Protein AF-0000000068182533 (afdb_homodimer)

Secondary structure (DSSP, 8-state):
---EEEEE--SSHHHHHHHHHHHHHHHHHT-EEEEEEEE--GGGGS-SSSS-HHHHHHHHHHHHHHHHHHHHHHHHHTT--EEEEEEE-TTS-HHHHHHHHHHHTT-SEEEEES--TT-S-SSSS-HHHHHHHHH-SS-EEEE-----/---EEEEE--SSHHHHHHHHHHHHHHHHHT-EEEEEEEE--GGGGS-TTSS-HHHHHHHHHHHHHHHHHHHHHHHHHTT--EEEEEEE-TTS-HHHHHHHHHHHTT-SEEEEES--TT-S-SSSS-HHHHHHHHH-SS-EEEE-----

Organism: Nitrosomonas europaea (strain ATCC 19718 / CIP 103999 / KCTC 2705 / NBRC 14298) (NCBI:txid228410)

Foldseek 3Di:
DFQEEEQEADLFLQSVQLLVVVLVVCVVVVHAYEYEYEDEQCPVVDDPPDDDSVVVRVVRVVVSVVRQVVSVVVSVVSVHHYHYYYHYCPVPDPLVVSQVVCVVVVGQEYRYEQDGPVPDDPDRGDPNLVSNVVPHPHYYHYTYGDPD/DFQEEEQEADLFQQSVQLLVVVLVVCVVVVHAYEYEYEDEQCPVVDDPPDDDSVVVRVVRVVVSVVRQVVSVVVNVVSVHHYHYYYHYCPVPDPLVVSQVVCVVVVGQEYRYEQDGPVPDDPDRGDPNLVSNVVPHPHYYHYTYGDPD

Solvent-accessible surface area (backbone atoms only — not comparable to full-atom values): 15927 Å² total; per-residue (Å²): 126,55,50,32,32,32,30,56,46,79,75,24,70,14,16,47,44,16,48,53,51,46,47,55,50,25,65,66,53,72,17,32,37,36,38,35,35,76,42,72,74,56,68,85,72,55,76,90,80,79,79,65,56,70,57,51,44,48,49,50,48,48,51,53,49,47,47,52,50,54,53,48,48,57,40,47,74,69,72,35,56,72,47,78,43,83,41,74,34,86,92,46,57,62,23,59,51,52,45,50,48,33,58,74,71,57,40,50,29,37,33,32,18,31,31,49,80,78,51,92,49,98,51,82,46,30,72,49,41,45,40,32,67,64,65,43,91,54,38,36,35,37,23,71,39,77,78,126,125,55,49,31,32,31,30,56,45,78,76,24,70,14,18,48,46,17,48,54,51,47,46,58,49,24,66,66,52,73,17,33,38,36,38,35,33,76,44,72,74,59,69,83,74,58,73,88,82,68,84,63,55,69,55,50,44,48,48,52,49,49,51,53,49,48,46,52,50,52,53,47,48,57,40,46,74,69,71,34,55,72,47,78,44,83,40,74,35,86,90,45,58,64,22,60,53,51,46,50,47,32,57,74,71,58,39,50,28,37,34,33,17,32,31,51,81,79,50,91,51,96,50,84,46,29,73,48,42,43,40,32,65,63,64,45,91,52,38,37,35,38,23,74,40,79,76,128

Sequence (296 aa):
MYQKILVPVDGSITSNSALQEAVKLAKRLDACLELVYVYEDAIYLVDENYFNYEELQKTIHSSSEKILAEAAAVVSASGIPVETRLVQSNNERIASLLVKEAERWQAELIVIGTHGHSGFSRLLLGSVAEGVVRMASIPVLLIRGARDMYQKILVPVDGSITSNSALQEAVKLAKRLDACLELVYVYEDAIYLVDENYFNYEELQKTIHSSSEKILAEAAAVVSASGIPVETRLVQSNNERIASLLVKEAERWQAELIVIGTHGHSGFSRLLLGSVAEGVVRMASIPVLLIRGARD

Structure (mmCIF, N/CA/C/O backbone):
data_AF-0000000068182533-model_v1
#
loop_
_entity.id
_entity.type
_entity.pdbx_description
1 polymer 'Universal stress protein'
#
loop_
_atom_site.group_PDB
_atom_site.id
_atom_site.type_symbol
_atom_site.label_atom_id
_atom_site.label_alt_id
_atom_site.label_comp_id
_atom_site.label_asym_id
_atom_site.label_entity_id
_atom_site.label_seq_id
_atom_site.pdbx_PDB_ins_code
_atom_site.Cartn_x
_atom_site.Cartn_y
_atom_site.Cartn_z
_atom_site.occupancy
_atom_site.B_iso_or_equiv
_atom_site.auth_seq_id
_atom_site.auth_comp_id
_atom_site.auth_asym_id
_atom_site.auth_atom_id
_atom_site.pdbx_PDB_model_num
ATOM 1 N N . MET A 1 1 ? 14.656 -4.977 5.133 1 85.94 1 MET A N 1
ATOM 2 C CA . MET A 1 1 ? 13.258 -4.629 4.871 1 85.94 1 MET A CA 1
ATOM 3 C C . MET A 1 1 ? 12.891 -4.914 3.418 1 85.94 1 MET A C 1
ATOM 5 O O . MET A 1 1 ? 13.719 -4.742 2.518 1 85.94 1 MET A O 1
ATOM 9 N N . TYR A 1 2 ? 11.781 -5.57 3.059 1 94.75 2 TYR A N 1
ATOM 10 C CA . TYR A 1 2 ? 11.07 -6.098 1.897 1 94.75 2 TYR A CA 1
ATOM 11 C C . TYR A 1 2 ? 12.031 -6.828 0.961 1 94.75 2 TYR A C 1
ATOM 13 O O . TYR A 1 2 ? 12.133 -6.48 -0.218 1 94.75 2 TYR A O 1
ATOM 21 N N . GLN A 1 3 ? 12.68 -7.848 1.376 1 97.88 3 GLN A N 1
ATOM 22 C CA . GLN A 1 3 ? 13.57 -8.664 0.56 1 97.88 3 GLN A CA 1
ATOM 23 C C . GLN A 1 3 ? 12.781 -9.641 -0.308 1 97.88 3 GLN A C 1
ATOM 25 O O . GLN A 1 3 ? 13.25 -10.055 -1.372 1 97.88 3 GLN A O 1
ATOM 30 N N . LYS A 1 4 ? 11.617 -9.984 0.172 1 98.81 4 LYS A N 1
ATOM 31 C CA . LYS A 1 4 ? 10.719 -10.883 -0.549 1 98.81 4 LYS A CA 1
ATOM 32 C C . LYS A 1 4 ? 9.383 -10.195 -0.833 1 98.81 4 LYS A C 1
ATOM 34 O O . LYS A 1 4 ? 8.586 -9.977 0.081 1 98.81 4 LYS A O 1
ATOM 39 N N . ILE A 1 5 ? 9.164 -9.938 -2.098 1 98.94 5 ILE A N 1
ATOM 40 C CA . ILE A 1 5 ? 7.965 -9.219 -2.523 1 98.94 5 ILE A CA 1
ATOM 41 C C . ILE A 1 5 ? 7.105 -10.125 -3.406 1 98.94 5 ILE A C 1
ATOM 43 O O . ILE A 1 5 ? 7.574 -10.633 -4.426 1 98.94 5 ILE A O 1
ATOM 47 N N . LEU A 1 6 ? 5.863 -10.359 -3.002 1 98.94 6 LEU A N 1
ATOM 48 C CA . LEU A 1 6 ? 4.922 -11.141 -3.799 1 98.94 6 LEU A CA 1
ATOM 49 C C . LEU A 1 6 ? 4.086 -10.234 -4.699 1 98.94 6 LEU A C 1
ATOM 51 O O . LEU A 1 6 ? 3.58 -9.203 -4.25 1 98.94 6 LEU A O 1
ATOM 55 N N . VAL A 1 7 ? 3.955 -10.609 -5.938 1 98.94 7 VAL A N 1
ATOM 56 C CA . VAL A 1 7 ? 3.193 -9.852 -6.922 1 98.94 7 VAL A CA 1
ATOM 57 C C . VAL A 1 7 ? 2.201 -10.766 -7.633 1 98.94 7 VAL A C 1
ATOM 59 O O . VAL A 1 7 ? 2.594 -11.602 -8.445 1 98.94 7 VAL A O 1
ATOM 62 N N . PRO A 1 8 ? 0.94 -10.594 -7.316 1 98.75 8 PRO A N 1
ATOM 63 C CA . PRO A 1 8 ? -0.053 -11.266 -8.156 1 98.75 8 PRO A CA 1
ATOM 64 C C . PRO A 1 8 ? -0.1 -10.711 -9.578 1 98.75 8 PRO A C 1
ATOM 66 O O . PRO A 1 8 ? -0.105 -9.492 -9.766 1 98.75 8 PRO A O 1
ATOM 69 N N . VAL A 1 9 ? -0.13 -11.617 -10.555 1 98.12 9 VAL A N 1
ATOM 70 C CA . VAL A 1 9 ? -0.214 -11.195 -11.945 1 98.12 9 VAL A CA 1
ATOM 71 C C . VAL A 1 9 ? -1.355 -11.938 -12.641 1 98.12 9 VAL A C 1
ATOM 73 O O . VAL A 1 9 ? -1.616 -13.109 -12.352 1 98.12 9 VAL A O 1
ATOM 76 N N . ASP A 1 10 ? -2.059 -11.164 -13.555 1 95.25 10 ASP A N 1
ATOM 77 C CA . ASP A 1 10 ? -3.145 -11.805 -14.289 1 95.25 10 ASP A CA 1
ATOM 78 C C . ASP A 1 10 ? -3.188 -11.32 -15.734 1 95.25 10 ASP A C 1
ATOM 80 O O . ASP A 1 10 ? -4.152 -11.586 -16.453 1 95.25 10 ASP A O 1
ATOM 84 N N . GLY A 1 11 ? -2.188 -10.547 -16.125 1 94.62 11 GLY A N 1
ATOM 85 C CA . GLY A 1 11 ? -2.094 -10.07 -17.5 1 94.62 11 GLY A CA 1
ATOM 86 C C . GLY A 1 11 ? -2.857 -8.781 -17.719 1 94.62 11 GLY A C 1
ATOM 87 O O . GLY A 1 11 ? -2.803 -8.211 -18.812 1 94.62 11 GLY A O 1
ATOM 88 N N . SER A 1 12 ? -3.641 -8.273 -16.797 1 93.62 12 SER A N 1
ATOM 89 C CA . SER A 1 12 ? -4.359 -7.016 -16.953 1 93.62 12 SER A CA 1
ATOM 90 C C . SER A 1 12 ? -3.4 -5.828 -16.938 1 93.62 12 SER A C 1
ATOM 92 O O . SER A 1 12 ? -2.25 -5.957 -16.516 1 93.62 12 SER A O 1
ATOM 94 N N . ILE A 1 13 ? -3.822 -4.711 -17.359 1 93.06 13 ILE A N 1
ATOM 95 C CA . ILE A 1 13 ? -3.045 -3.477 -17.406 1 93.06 13 ILE A CA 1
ATOM 96 C C . ILE A 1 13 ? -2.633 -3.07 -15.992 1 93.06 13 ILE A C 1
ATOM 98 O O . ILE A 1 13 ? -1.479 -2.705 -15.758 1 93.06 13 ILE A O 1
ATOM 102 N N . THR A 1 14 ? -3.541 -3.227 -15.078 1 94.44 14 THR A N 1
ATOM 103 C CA . THR A 1 14 ? -3.266 -2.803 -13.711 1 94.44 14 THR A CA 1
ATOM 104 C C . THR A 1 14 ? -2.279 -3.754 -13.039 1 94.44 14 THR A C 1
ATOM 106 O O . THR A 1 14 ? -1.405 -3.318 -12.281 1 94.44 14 THR A O 1
ATOM 109 N N . SER A 1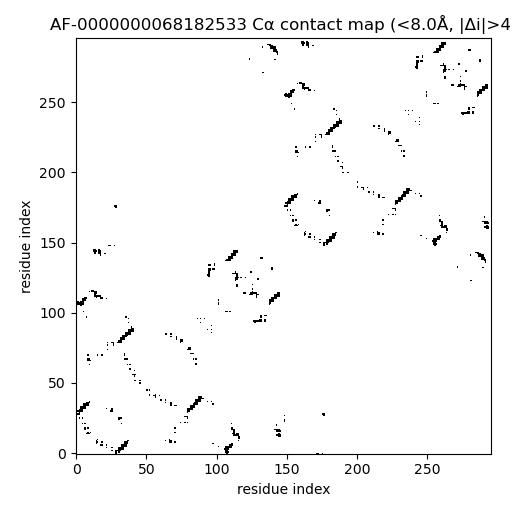 15 ? -2.43 -5.086 -13.305 1 96.31 15 SER A N 1
ATOM 110 C CA . SER A 1 15 ? -1.465 -6.016 -12.727 1 96.31 15 SER A CA 1
ATOM 111 C C . SER A 1 15 ? -0.07 -5.793 -13.305 1 96.31 15 SER A C 1
ATOM 113 O O . SER A 1 15 ? 0.93 -5.961 -12.602 1 96.31 15 SER A O 1
ATOM 115 N N . ASN A 1 16 ? -0.034 -5.395 -14.57 1 96.31 16 ASN A N 1
ATOM 116 C CA . ASN A 1 16 ? 1.248 -5.062 -15.18 1 96.31 16 ASN A CA 1
ATOM 117 C C . ASN A 1 16 ? 1.849 -3.797 -14.578 1 96.31 16 ASN A C 1
ATOM 119 O O . ASN A 1 16 ? 3.062 -3.709 -14.391 1 96.31 16 ASN A O 1
ATOM 123 N N . SER A 1 17 ? 1.038 -2.846 -14.312 1 96.5 17 SER A N 1
ATOM 124 C CA . SER A 1 17 ? 1.514 -1.65 -13.625 1 96.5 17 S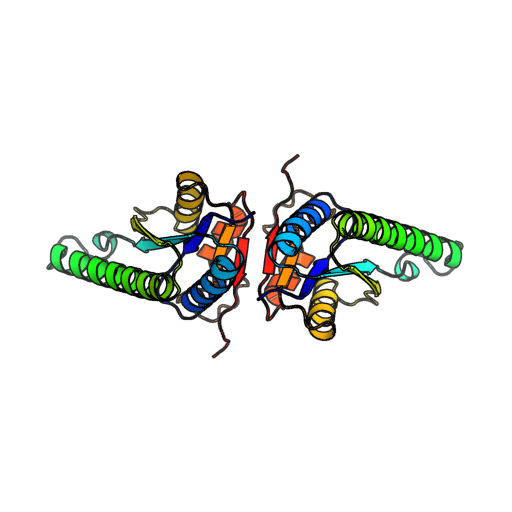ER A CA 1
ATOM 125 C C . SER A 1 17 ? 2.09 -1.994 -12.258 1 96.5 17 SER A C 1
ATOM 127 O O . SER A 1 17 ? 3.131 -1.463 -11.867 1 96.5 17 SER A O 1
ATOM 129 N N . ALA A 1 18 ? 1.402 -2.893 -11.539 1 98 18 ALA A N 1
ATOM 130 C CA . ALA A 1 18 ? 1.893 -3.34 -10.242 1 98 18 ALA A CA 1
ATOM 131 C C . ALA A 1 18 ? 3.232 -4.055 -10.375 1 98 18 ALA A C 1
ATOM 133 O O . ALA A 1 18 ? 4.141 -3.852 -9.562 1 98 18 ALA A O 1
ATOM 134 N N . LEU A 1 19 ? 3.338 -4.832 -11.406 1 98.44 19 LEU A N 1
ATOM 135 C CA . LEU A 1 19 ? 4.586 -5.535 -11.672 1 98.44 19 LEU A CA 1
ATOM 136 C C . LEU A 1 19 ? 5.727 -4.551 -11.922 1 98.44 19 LEU A C 1
ATOM 138 O O . LEU A 1 19 ? 6.809 -4.695 -11.352 1 98.44 19 LEU A O 1
ATOM 142 N N . GLN A 1 20 ? 5.508 -3.584 -12.742 1 97.81 20 GLN A N 1
ATOM 143 C CA . GLN A 1 20 ? 6.535 -2.594 -13.039 1 97.81 20 GLN A CA 1
ATOM 144 C C . GLN A 1 20 ? 6.961 -1.844 -11.781 1 97.81 20 GLN A C 1
ATOM 146 O O . GLN A 1 20 ? 8.148 -1.593 -11.57 1 97.81 20 GLN A O 1
ATOM 151 N N . GLU A 1 21 ? 5.965 -1.525 -10.992 1 98 21 GLU A N 1
ATOM 152 C CA . GLU A 1 21 ? 6.273 -0.846 -9.742 1 98 21 GLU A CA 1
ATOM 153 C C . GLU A 1 21 ? 7.105 -1.736 -8.82 1 98 21 GLU A C 1
ATOM 155 O O . GLU A 1 21 ? 8.062 -1.274 -8.203 1 98 21 GLU A O 1
ATOM 160 N N . ALA A 1 22 ? 6.734 -3 -8.727 1 98.62 22 ALA A N 1
ATOM 161 C CA . ALA A 1 22 ? 7.465 -3.963 -7.91 1 98.62 22 ALA A CA 1
ATOM 162 C C . ALA A 1 22 ? 8.906 -4.105 -8.391 1 98.62 22 ALA A C 1
ATOM 164 O O . ALA A 1 22 ? 9.828 -4.223 -7.578 1 98.62 22 ALA A O 1
ATOM 165 N N . VAL A 1 23 ? 9.109 -4.047 -9.672 1 98.62 23 VAL A N 1
ATOM 166 C CA . VAL A 1 23 ? 10.445 -4.16 -10.258 1 98.62 23 VAL A CA 1
ATOM 167 C C . VAL A 1 23 ? 11.289 -2.961 -9.844 1 98.62 23 VAL A C 1
ATOM 169 O O . VAL A 1 23 ? 12.43 -3.123 -9.391 1 98.62 23 VAL A O 1
ATOM 172 N N . LYS A 1 24 ? 10.742 -1.771 -9.992 1 97.88 24 LYS A N 1
ATOM 173 C CA . LYS A 1 24 ? 11.453 -0.562 -9.594 1 97.88 24 LYS A CA 1
ATOM 174 C C . LYS A 1 24 ? 11.852 -0.617 -8.125 1 97.88 24 LYS A C 1
ATOM 176 O O . LYS A 1 24 ? 12.984 -0.309 -7.766 1 97.88 24 LYS A O 1
ATOM 181 N N . LEU A 1 25 ? 10.938 -1.051 -7.355 1 98.12 25 LEU A N 1
ATOM 182 C CA . LEU A 1 25 ? 11.156 -1.114 -5.914 1 98.12 25 LEU A CA 1
ATOM 183 C C . LEU A 1 25 ? 12.203 -2.172 -5.57 1 98.12 25 LEU A C 1
ATOM 185 O O . LEU A 1 25 ? 13.125 -1.911 -4.797 1 98.12 25 LEU A O 1
ATOM 189 N N . ALA A 1 26 ? 12.055 -3.32 -6.133 1 98.25 26 ALA A N 1
ATOM 190 C CA . ALA A 1 26 ? 12.961 -4.43 -5.855 1 98.25 26 ALA A CA 1
ATOM 191 C C . ALA A 1 26 ? 14.391 -4.078 -6.262 1 98.25 26 ALA A C 1
ATOM 193 O O . ALA A 1 26 ? 15.352 -4.473 -5.59 1 98.25 26 ALA A O 1
ATOM 194 N N . LYS A 1 27 ? 14.516 -3.379 -7.355 1 97.12 27 LYS A N 1
ATOM 195 C CA . LYS A 1 27 ? 15.836 -2.961 -7.801 1 97.12 27 LYS A CA 1
ATOM 196 C C . LYS A 1 27 ? 16.531 -2.096 -6.75 1 97.12 27 LYS A C 1
ATOM 198 O O . LYS A 1 27 ? 17.719 -2.252 -6.496 1 97.12 27 LYS A O 1
ATOM 203 N N . ARG A 1 28 ? 15.781 -1.227 -6.168 1 96.75 28 ARG A N 1
ATOM 204 C CA . ARG A 1 28 ? 16.328 -0.297 -5.188 1 96.75 28 ARG A CA 1
ATOM 205 C C . ARG A 1 28 ? 16.609 -1.002 -3.865 1 96.75 28 ARG A C 1
ATOM 207 O O . ARG A 1 28 ? 17.531 -0.623 -3.139 1 96.75 28 ARG A O 1
ATOM 214 N N . LEU A 1 29 ? 15.906 -2.061 -3.623 1 97.5 29 LEU A N 1
ATOM 215 C CA . LEU A 1 29 ? 15.984 -2.711 -2.32 1 97.5 29 LEU A CA 1
ATOM 216 C C . LEU A 1 29 ? 16.828 -3.973 -2.391 1 97.5 29 LEU A C 1
ATOM 218 O O . LEU A 1 29 ? 17.031 -4.656 -1.383 1 97.5 29 LEU A O 1
ATOM 222 N N . ASP A 1 30 ? 17.266 -4.305 -3.621 1 97.06 30 ASP A N 1
ATOM 223 C CA . ASP A 1 30 ? 17.953 -5.578 -3.834 1 97.06 30 ASP A CA 1
ATOM 224 C C . ASP A 1 30 ? 17.094 -6.746 -3.359 1 97.06 30 ASP A C 1
ATOM 226 O O . ASP A 1 30 ? 17.562 -7.613 -2.623 1 97.06 30 ASP A O 1
ATOM 230 N N . ALA A 1 31 ? 15.836 -6.699 -3.74 1 98.38 31 ALA A N 1
ATOM 231 C CA . ALA A 1 31 ? 14.844 -7.691 -3.328 1 98.38 31 ALA A CA 1
ATOM 232 C C . ALA A 1 31 ? 14.578 -8.695 -4.445 1 98.38 31 ALA A C 1
ATOM 234 O O . ALA A 1 31 ? 15.016 -8.5 -5.582 1 98.38 31 ALA A O 1
ATOM 235 N N . CYS A 1 32 ? 13.922 -9.773 -4.086 1 98.69 32 CYS A N 1
ATOM 236 C CA . CYS A 1 32 ? 13.461 -10.742 -5.07 1 98.69 32 CYS A CA 1
ATOM 237 C C . CYS A 1 32 ? 11.938 -10.727 -5.172 1 98.69 32 CYS A C 1
ATOM 239 O O . CYS A 1 32 ? 11.25 -10.281 -4.246 1 98.69 32 CYS A O 1
ATOM 241 N N . LEU A 1 33 ? 11.461 -11.211 -6.258 1 98.88 33 LEU A N 1
ATOM 242 C CA . LEU A 1 33 ? 10.016 -11.25 -6.484 1 98.88 33 LEU A CA 1
ATOM 243 C C . LEU A 1 33 ? 9.523 -12.688 -6.621 1 98.88 33 LEU A C 1
ATOM 245 O O . LEU A 1 33 ? 10.211 -13.523 -7.203 1 98.88 33 LEU A O 1
ATOM 249 N N . GLU A 1 34 ? 8.383 -12.93 -6.09 1 98.94 34 GLU A N 1
ATOM 250 C CA . GLU A 1 34 ? 7.578 -14.062 -6.531 1 98.94 34 GLU A CA 1
ATOM 251 C C . GLU A 1 34 ? 6.32 -13.602 -7.262 1 98.94 34 GLU A C 1
ATOM 253 O O . GLU A 1 34 ? 5.535 -12.82 -6.719 1 98.94 34 GLU A O 1
ATOM 258 N N . LEU A 1 35 ? 6.227 -14.094 -8.445 1 98.88 35 LEU A N 1
ATOM 259 C CA . LEU A 1 35 ? 5.035 -13.828 -9.25 1 98.88 35 LEU A CA 1
ATOM 260 C C . LEU A 1 35 ? 4.043 -14.977 -9.148 1 98.88 35 LEU A C 1
ATOM 262 O O . LEU A 1 35 ? 4.41 -16.141 -9.336 1 98.88 35 LEU A O 1
ATOM 266 N N . VAL A 1 36 ? 2.811 -14.602 -8.844 1 98.75 36 VAL A N 1
ATOM 267 C CA . VAL A 1 36 ? 1.806 -15.641 -8.648 1 98.75 36 VAL A CA 1
ATOM 268 C C . VAL A 1 36 ? 0.648 -15.43 -9.617 1 98.75 36 VAL A C 1
ATOM 270 O O . VAL A 1 36 ? 0.136 -14.32 -9.75 1 98.75 36 VAL A O 1
ATOM 273 N N . TYR A 1 37 ? 0.281 -16.453 -10.305 1 97.81 37 TYR A N 1
ATOM 274 C CA . TYR A 1 37 ? -0.92 -16.516 -11.125 1 97.81 37 TYR A CA 1
ATOM 275 C C . TYR A 1 37 ? -1.876 -17.594 -10.625 1 97.81 37 TYR A C 1
ATOM 277 O O . TYR A 1 37 ? -1.49 -18.75 -10.477 1 97.81 37 TYR A O 1
ATOM 285 N N . VAL A 1 38 ? -3.09 -17.172 -10.359 1 96.38 38 VAL A N 1
ATOM 286 C CA . VAL A 1 38 ? -4.121 -18.109 -9.914 1 96.38 38 VAL A CA 1
ATOM 287 C C . VAL A 1 38 ? -5.082 -18.406 -11.062 1 96.38 38 VAL A C 1
ATOM 289 O O . VAL A 1 38 ? -5.582 -17.484 -11.719 1 96.38 38 VAL A O 1
ATOM 292 N N . TYR A 1 39 ? -5.312 -19.672 -11.328 1 90.88 39 TYR A N 1
ATOM 293 C CA . TYR A 1 39 ? -6.211 -20.047 -12.414 1 90.88 39 TYR A CA 1
ATOM 294 C C . TYR A 1 39 ? -7.289 -21 -11.93 1 90.88 39 TYR A C 1
ATOM 296 O O . TYR A 1 39 ? -7.129 -21.641 -10.891 1 90.88 39 TYR A O 1
ATOM 304 N N . GLU A 1 40 ? -8.484 -20.844 -12.562 1 84.19 40 GLU A N 1
ATOM 305 C CA . GLU A 1 40 ? -9.578 -21.766 -12.273 1 84.19 40 GLU A CA 1
ATOM 306 C C . GLU A 1 40 ? -9.641 -22.891 -13.305 1 84.19 40 GLU A C 1
ATOM 308 O O . GLU A 1 40 ? -9.391 -22.656 -14.484 1 84.19 40 GLU A O 1
ATOM 313 N N . ASP A 1 41 ? -9.82 -24.141 -12.836 1 71.31 41 ASP A N 1
ATOM 314 C CA . ASP A 1 41 ? -9.977 -25.281 -13.727 1 71.31 41 ASP A CA 1
ATOM 315 C C . ASP A 1 41 ? -11.258 -25.172 -14.547 1 71.31 41 ASP A C 1
ATOM 317 O O . ASP A 1 41 ? -12.258 -24.625 -14.078 1 71.31 41 ASP A O 1
ATOM 321 N N . ALA A 1 42 ? -11.203 -25.156 -15.898 1 59.81 42 ALA A N 1
ATOM 322 C CA . ALA A 1 42 ? -12.312 -25.156 -16.844 1 59.81 42 ALA A CA 1
ATOM 323 C C . ALA A 1 42 ? -13.367 -26.188 -16.453 1 59.81 42 ALA A C 1
ATOM 325 O O . ALA A 1 42 ? -14.438 -26.266 -17.062 1 59.81 42 ALA A O 1
ATOM 326 N N . ILE A 1 43 ? -13.023 -27.203 -15.672 1 56.22 43 ILE A N 1
ATOM 327 C CA . ILE A 1 43 ? -14.016 -28.266 -15.516 1 56.22 43 ILE A CA 1
ATOM 328 C C . ILE A 1 43 ? -15.375 -27.656 -15.164 1 56.22 43 ILE A C 1
ATOM 330 O O . ILE A 1 43 ? -16.406 -28.125 -15.617 1 56.22 43 ILE A O 1
ATOM 334 N N . TYR A 1 44 ? -15.367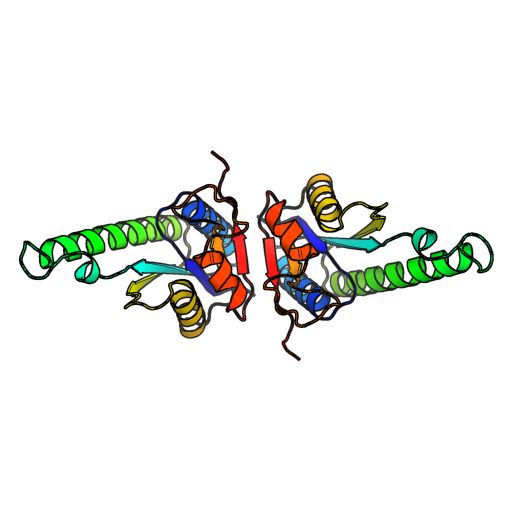 -26.656 -14.391 1 52.97 44 TYR A N 1
ATOM 335 C CA . TYR A 1 44 ? -16.672 -26.203 -13.914 1 52.97 44 TYR A CA 1
ATOM 336 C C . TYR A 1 44 ? -17.422 -25.469 -15.023 1 52.97 44 TYR A C 1
ATOM 338 O O . TYR A 1 44 ? -18.594 -25.125 -14.859 1 52.97 44 TYR A O 1
ATOM 346 N N . LEU A 1 45 ? -16.734 -25.188 -16.125 1 50.72 45 LEU A N 1
ATOM 347 C CA . LEU A 1 45 ? -17.422 -24.438 -17.172 1 50.72 45 LEU A CA 1
ATOM 348 C C . LEU A 1 45 ? -18.156 -25.359 -18.125 1 50.72 45 LEU A C 1
ATOM 350 O O . LEU A 1 45 ? -18.953 -24.922 -18.938 1 50.72 45 LEU A O 1
ATOM 354 N N . VAL A 1 46 ? -17.609 -26.641 -18.422 1 50.31 46 VAL A N 1
ATOM 355 C CA . VAL A 1 46 ? -18.203 -27.375 -19.531 1 50.31 46 VAL A CA 1
ATOM 356 C C . VAL A 1 46 ? -19.125 -28.469 -19 1 50.31 46 VAL A C 1
ATOM 358 O O . VAL A 1 46 ? -18.812 -29.125 -18 1 50.31 46 VAL A O 1
ATOM 361 N N . ASP A 1 47 ? -20.438 -28.516 -19.344 1 49.56 47 ASP A N 1
ATOM 362 C CA . ASP A 1 47 ? -21.359 -29.641 -19.234 1 49.56 47 ASP A CA 1
ATOM 363 C C . ASP A 1 47 ? -20.672 -30.953 -19.641 1 49.56 47 ASP A C 1
ATOM 365 O O . ASP A 1 47 ? -19.734 -30.938 -20.453 1 49.56 47 ASP A O 1
ATOM 369 N N . GLU A 1 48 ? -20.812 -32.188 -19 1 49.28 48 GLU A N 1
ATOM 370 C CA . GLU A 1 48 ? -20.312 -33.562 -19.172 1 49.28 48 GLU A CA 1
ATOM 371 C C . GLU A 1 48 ? -20.125 -33.906 -20.641 1 49.28 48 GLU A C 1
ATOM 373 O O . GLU A 1 48 ? -19.438 -34.875 -20.984 1 49.28 48 GLU A O 1
ATOM 378 N N . ASN A 1 49 ? -21.297 -33.75 -21.391 1 47.72 49 ASN A N 1
ATOM 379 C CA . ASN A 1 49 ? -21.297 -34.438 -22.672 1 47.72 49 ASN A CA 1
ATOM 380 C C . ASN A 1 49 ? -20.094 -34.062 -23.531 1 47.72 49 ASN A C 1
ATOM 382 O O . ASN A 1 49 ? -19.5 -34.906 -24.219 1 47.72 49 ASN A O 1
ATOM 386 N N . TYR A 1 50 ? -20.094 -32.938 -24.266 1 46.38 50 TYR A N 1
ATOM 387 C CA . TYR A 1 50 ? -19.438 -32.781 -25.562 1 46.38 50 TYR A CA 1
ATOM 388 C C . TYR A 1 50 ? -17.938 -32.625 -25.406 1 46.38 50 TYR A C 1
ATOM 390 O O . TYR A 1 50 ? -17.172 -33.312 -26.078 1 46.38 50 TYR A O 1
ATOM 398 N N . PHE A 1 51 ? -17.234 -31.297 -25.234 1 50.25 51 PHE A N 1
ATOM 399 C CA . PHE A 1 51 ? -15.977 -30.844 -25.828 1 50.25 51 PHE A CA 1
ATOM 400 C C . PHE A 1 51 ? -14.789 -31.297 -24.984 1 50.25 51 PHE A C 1
ATOM 402 O O . PHE A 1 51 ? -14.945 -31.625 -23.812 1 50.25 51 PHE A O 1
ATOM 409 N N . ASN A 1 52 ? -13.438 -31.438 -25.688 1 61.06 52 ASN A N 1
ATOM 410 C CA . ASN A 1 52 ? -12.039 -31.75 -25.438 1 61.06 52 ASN A CA 1
ATOM 411 C C . ASN A 1 52 ? -11.5 -31 -24.219 1 61.06 52 ASN A C 1
ATOM 413 O O . ASN A 1 52 ? -10.789 -30.016 -24.359 1 61.06 52 ASN A O 1
ATOM 417 N N . TYR A 1 53 ? -12.148 -31.359 -23.078 1 63.78 53 TYR A N 1
ATOM 418 C CA . TYR A 1 53 ? -11.75 -30.859 -21.766 1 63.78 53 TYR A CA 1
ATOM 419 C C . TYR A 1 53 ? -10.234 -30.75 -21.672 1 63.78 53 TYR A C 1
ATOM 421 O O . TYR A 1 53 ? -9.703 -29.734 -21.203 1 63.78 53 TYR A O 1
ATOM 429 N N . GLU A 1 54 ? -9.68 -31.781 -22.078 1 70.94 54 GLU A N 1
ATOM 430 C CA . GLU A 1 54 ? -8.227 -31.797 -21.984 1 70.94 54 GLU A CA 1
ATOM 431 C C . GLU A 1 54 ? -7.602 -30.688 -22.812 1 70.94 54 GLU A C 1
ATOM 433 O O . GLU A 1 54 ? -6.637 -30.047 -22.391 1 70.94 54 GLU A O 1
ATOM 438 N N . GLU A 1 55 ? -8.242 -30.438 -23.984 1 71.56 55 GLU A N 1
ATOM 439 C CA . GLU A 1 55 ? -7.703 -29.391 -24.859 1 71.56 55 GLU A CA 1
ATOM 440 C C . GLU A 1 55 ? -7.949 -28 -24.281 1 71.56 55 GLU A C 1
ATOM 442 O O . GLU A 1 55 ? -7.086 -27.125 -24.359 1 71.56 55 GLU A O 1
ATOM 447 N N . LEU A 1 56 ? -9.078 -27.844 -23.688 1 70.25 56 LEU A N 1
ATOM 448 C CA . LEU A 1 56 ? -9.406 -26.547 -23.094 1 70.25 56 LEU A CA 1
ATOM 449 C C . LEU A 1 56 ? -8.508 -26.266 -21.891 1 70.25 56 LEU A C 1
ATOM 451 O O . LEU A 1 56 ? -8 -25.156 -21.75 1 70.25 56 LEU A O 1
ATOM 455 N N . GLN A 1 57 ? -8.359 -27.25 -21.125 1 70.81 57 GLN A N 1
ATOM 456 C CA . GLN A 1 57 ? -7.473 -27.125 -19.969 1 70.81 57 GLN A CA 1
ATOM 457 C C . GLN A 1 57 ? -6.047 -26.797 -20.406 1 70.81 57 GLN A C 1
ATOM 459 O O . GLN A 1 57 ? -5.375 -25.969 -19.797 1 70.81 57 GLN A O 1
ATOM 464 N N . LYS A 1 58 ? -5.699 -27.438 -21.391 1 75.06 58 LYS A N 1
ATOM 465 C CA . LYS A 1 58 ? -4.359 -27.188 -21.906 1 75.06 58 LYS A CA 1
ATOM 466 C C . LYS A 1 58 ? -4.223 -25.766 -22.438 1 75.06 58 LYS A C 1
ATOM 468 O O . LYS A 1 58 ? -3.178 -25.125 -22.266 1 75.06 58 LYS A O 1
ATOM 473 N N . THR A 1 59 ? -5.305 -25.312 -22.969 1 74.62 59 THR A N 1
ATOM 474 C CA . THR A 1 59 ? -5.27 -23.969 -23.531 1 74.62 59 THR A CA 1
ATOM 475 C C . THR A 1 59 ? -5.215 -22.922 -22.422 1 74.62 59 THR A C 1
ATOM 477 O O . THR A 1 59 ? -4.422 -21.984 -22.484 1 74.62 59 THR A O 1
ATOM 480 N N . ILE A 1 60 ? -5.973 -23.156 -21.422 1 72.88 60 ILE A N 1
ATOM 481 C CA . ILE A 1 60 ? -5.996 -22.219 -20.297 1 72.88 60 ILE A CA 1
ATOM 482 C C . ILE A 1 60 ? -4.645 -22.25 -19.594 1 72.88 60 ILE A C 1
ATOM 484 O O . ILE A 1 60 ? -4.078 -21.188 -19.281 1 72.88 60 ILE A O 1
ATOM 488 N N . HIS A 1 61 ? -4.258 -23.406 -19.438 1 78.69 61 HIS A N 1
ATOM 489 C CA . HIS A 1 61 ? -2.967 -23.562 -18.781 1 78.69 61 HIS A CA 1
ATOM 490 C C . HIS A 1 61 ? -1.851 -22.906 -19.594 1 78.69 61 HIS A C 1
ATOM 492 O O . HIS A 1 61 ? -0.986 -22.234 -19.031 1 78.69 61 HIS A O 1
ATOM 498 N N . SER A 1 62 ? -2.021 -23.109 -20.844 1 84.75 62 SER A N 1
ATOM 499 C CA . SER A 1 62 ? -0.998 -22.531 -21.703 1 84.75 62 SER A CA 1
ATOM 500 C C . SER A 1 62 ? -1.044 -21 -21.656 1 84.75 62 SER A C 1
ATOM 502 O O . SER A 1 62 ? -0.001 -20.344 -21.641 1 84.75 62 SER A O 1
ATOM 504 N N . SER A 1 63 ? -2.182 -20.469 -21.609 1 87.81 63 SER A N 1
ATOM 505 C CA . SER A 1 63 ? -2.33 -19.031 -21.578 1 87.81 63 SER A CA 1
ATOM 506 C C . SER A 1 63 ? -1.833 -18.438 -20.25 1 87.81 63 SER A C 1
ATOM 508 O O . SER A 1 63 ? -1.14 -17.422 -20.234 1 87.81 63 SER A O 1
ATOM 510 N N . SER A 1 64 ? -2.148 -19.125 -19.188 1 89.88 64 SER A N 1
ATOM 511 C CA . SER A 1 64 ? -1.71 -18.672 -17.859 1 89.88 64 SER A CA 1
ATOM 512 C C . SER A 1 64 ? -0.194 -18.766 -17.734 1 89.88 64 SER A C 1
ATOM 514 O O . SER A 1 64 ? 0.441 -17.844 -17.203 1 89.88 64 SER A O 1
ATOM 516 N N 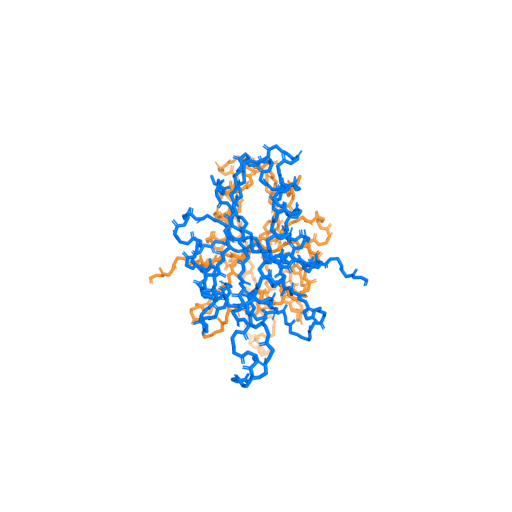. GLU A 1 65 ? 0.328 -19.828 -18.281 1 92.62 65 GLU A N 1
ATOM 517 C CA . GLU A 1 65 ? 1.777 -20 -18.25 1 92.62 65 GLU A CA 1
ATOM 518 C C . GLU A 1 65 ? 2.475 -18.906 -19.078 1 92.62 65 GLU A C 1
ATOM 520 O O . GLU A 1 65 ? 3.545 -18.438 -18.688 1 92.62 65 GLU A O 1
ATOM 525 N N . LYS A 1 66 ? 1.863 -18.594 -20.156 1 94.88 66 LYS A N 1
ATOM 526 C CA . LYS A 1 66 ? 2.438 -17.547 -21.016 1 94.88 66 LYS A CA 1
ATOM 527 C C . LYS A 1 66 ? 2.467 -16.203 -20.297 1 94.88 66 LYS A C 1
ATOM 529 O O . LYS A 1 66 ? 3.477 -15.5 -20.328 1 94.88 66 LYS A O 1
ATOM 534 N N . ILE A 1 67 ? 1.416 -15.875 -19.688 1 95.31 67 ILE A N 1
ATOM 535 C CA . ILE A 1 67 ? 1.327 -14.617 -18.953 1 95.31 67 ILE A CA 1
ATOM 536 C C . ILE A 1 67 ? 2.395 -14.57 -17.859 1 95.31 67 ILE A C 1
ATOM 538 O O . ILE A 1 67 ? 3.117 -13.586 -17.734 1 95.31 67 ILE A O 1
ATOM 542 N N . LEU A 1 68 ? 2.465 -15.625 -17.141 1 97.12 68 LEU A N 1
ATOM 543 C CA . LEU A 1 68 ? 3.43 -15.719 -16.047 1 97.12 68 LEU A CA 1
ATOM 544 C C . LEU A 1 68 ? 4.859 -15.664 -16.578 1 97.12 68 LEU A C 1
ATOM 546 O O . LEU A 1 68 ? 5.715 -14.984 -16.016 1 97.12 68 LEU A O 1
ATOM 550 N N . ALA A 1 69 ? 5.094 -16.328 -17.641 1 96.88 69 ALA A N 1
ATOM 551 C CA . ALA A 1 69 ? 6.426 -16.359 -18.25 1 96.88 69 ALA A CA 1
ATOM 552 C C . ALA A 1 69 ? 6.824 -14.977 -18.766 1 96.88 69 ALA A C 1
ATOM 554 O O . ALA A 1 69 ? 7.977 -14.555 -18.609 1 96.88 69 ALA A O 1
ATOM 555 N N . GLU A 1 70 ? 5.93 -14.328 -19.359 1 97.38 70 GLU A N 1
ATOM 556 C CA . GLU A 1 70 ? 6.188 -12.977 -19.844 1 97.38 70 GLU A CA 1
ATOM 557 C C . GLU A 1 70 ? 6.496 -12.023 -18.703 1 97.38 70 GLU A C 1
ATOM 559 O O . GLU A 1 70 ? 7.406 -11.195 -18.797 1 97.38 70 GLU A O 1
ATOM 564 N N . ALA A 1 71 ? 5.758 -12.141 -17.672 1 98.06 71 ALA A N 1
ATOM 565 C CA . ALA A 1 71 ? 6.008 -11.328 -16.5 1 98.06 71 ALA A CA 1
ATOM 566 C C . ALA A 1 71 ? 7.391 -11.609 -15.914 1 98.06 71 ALA A C 1
ATOM 568 O O . ALA A 1 71 ? 8.133 -10.688 -15.57 1 98.06 71 ALA A O 1
ATOM 569 N N . ALA A 1 72 ? 7.723 -12.859 -15.836 1 98.44 72 ALA A N 1
ATOM 570 C CA . ALA A 1 72 ? 9.016 -13.266 -15.297 1 98.44 72 ALA A CA 1
ATOM 571 C C . ALA A 1 72 ? 10.156 -12.734 -16.156 1 98.44 72 ALA A C 1
ATOM 573 O O . ALA A 1 72 ? 11.211 -12.344 -15.633 1 98.44 72 ALA A O 1
ATOM 574 N N . ALA A 1 73 ? 9.945 -12.719 -17.391 1 98.12 73 ALA A N 1
ATOM 575 C CA . ALA A 1 73 ? 10.969 -12.234 -18.312 1 98.12 73 ALA A CA 1
ATOM 576 C C . ALA A 1 73 ? 11.258 -10.75 -18.078 1 98.12 73 ALA A C 1
ATOM 578 O O . ALA A 1 73 ? 12.406 -10.32 -18.125 1 98.12 73 ALA A O 1
ATOM 579 N N . VAL A 1 74 ? 10.211 -10.039 -17.875 1 96.94 74 VAL A N 1
ATOM 580 C CA . VAL A 1 74 ? 10.352 -8.617 -17.578 1 96.94 74 VAL A CA 1
ATOM 581 C C . VAL A 1 74 ? 11.227 -8.43 -16.328 1 96.94 74 VAL A C 1
ATOM 583 O O . VAL A 1 74 ? 12.141 -7.605 -16.328 1 96.94 74 VAL A O 1
ATOM 586 N N . VAL A 1 75 ? 10.984 -9.211 -15.312 1 98.5 75 VAL A N 1
ATOM 587 C CA . VAL A 1 75 ? 11.703 -9.102 -14.047 1 98.5 75 VAL A CA 1
ATOM 588 C C . VAL A 1 75 ? 13.156 -9.531 -14.242 1 98.5 75 VAL A C 1
ATOM 590 O O . VAL A 1 75 ? 14.086 -8.828 -13.836 1 98.5 75 VAL A O 1
ATOM 593 N N . SER A 1 76 ? 13.344 -10.625 -14.93 1 98.06 76 SER A N 1
ATOM 594 C CA . SER A 1 76 ? 14.68 -11.164 -15.164 1 98.06 76 SER A CA 1
ATOM 595 C C . SER A 1 76 ? 15.531 -10.188 -15.969 1 98.06 76 SER A C 1
ATOM 597 O O . SER A 1 76 ? 16.719 -10.023 -15.703 1 98.06 76 SER A O 1
ATOM 599 N N . ALA A 1 77 ? 14.914 -9.555 -16.891 1 97.75 77 ALA A N 1
ATOM 600 C CA . ALA A 1 77 ? 15.617 -8.586 -17.734 1 97.75 77 ALA A CA 1
ATOM 601 C C . ALA A 1 77 ? 16.125 -7.402 -16.922 1 97.75 77 ALA A C 1
ATOM 603 O O . ALA A 1 77 ? 17.047 -6.711 -17.328 1 97.75 77 ALA A O 1
ATOM 604 N N . SER A 1 78 ? 15.547 -7.254 -15.836 1 97.25 78 SER A N 1
ATOM 605 C CA . SER A 1 78 ? 15.938 -6.152 -14.961 1 97.25 78 SER A CA 1
ATOM 606 C C . SER A 1 78 ? 17 -6.586 -13.961 1 97.25 78 SER A C 1
ATOM 608 O O . SER A 1 78 ? 17.422 -5.797 -13.109 1 97.25 78 SER A O 1
ATOM 610 N N . GLY A 1 79 ? 17.344 -7.863 -13.938 1 97.56 79 GLY A N 1
ATOM 611 C CA . GLY A 1 79 ? 18.406 -8.367 -13.086 1 97.56 79 GLY A CA 1
ATOM 612 C C . GLY A 1 79 ? 17.922 -8.742 -11.695 1 97.56 79 GLY A C 1
ATOM 613 O O . GLY A 1 79 ? 18.719 -8.898 -10.773 1 97.56 79 GLY A O 1
ATOM 614 N N . ILE A 1 80 ? 16.672 -8.883 -11.523 1 98.25 80 ILE A N 1
ATOM 615 C CA . ILE A 1 80 ? 16.078 -9.195 -10.234 1 98.25 80 ILE A CA 1
ATOM 616 C C . ILE A 1 80 ? 15.797 -10.688 -10.148 1 98.25 80 ILE A C 1
ATOM 618 O O . ILE A 1 80 ? 15.227 -11.273 -11.07 1 98.25 80 ILE A O 1
ATOM 622 N N . PRO A 1 81 ? 16.219 -11.289 -9.055 1 98.69 81 PRO A N 1
ATOM 623 C CA . PRO A 1 81 ? 15.789 -12.68 -8.875 1 98.69 81 PRO A CA 1
ATOM 624 C C . PRO A 1 81 ? 14.273 -12.828 -8.836 1 98.69 81 PRO A C 1
ATOM 626 O O . PRO A 1 81 ? 13.594 -12.047 -8.18 1 98.69 81 PRO A O 1
ATOM 629 N N . VAL A 1 82 ? 13.805 -13.859 -9.555 1 98.81 82 VAL A N 1
ATOM 630 C CA . VAL A 1 82 ? 12.352 -14 -9.664 1 98.81 82 VAL A CA 1
ATOM 631 C C . VAL A 1 82 ? 11.969 -15.477 -9.609 1 98.81 82 VAL A C 1
ATOM 633 O O . VAL A 1 82 ? 12.648 -16.328 -10.203 1 98.81 82 VAL A O 1
ATOM 636 N N . GLU A 1 83 ? 10.961 -15.766 -8.789 1 98.56 83 GLU A N 1
ATOM 637 C CA . GLU A 1 83 ? 10.266 -17.047 -8.789 1 98.56 83 GLU A CA 1
ATOM 638 C C . GLU A 1 83 ? 8.836 -16.891 -9.312 1 98.56 83 GLU A C 1
ATOM 640 O O . GLU A 1 83 ? 8.25 -15.812 -9.234 1 98.56 83 GLU A O 1
ATOM 645 N N . THR A 1 84 ? 8.375 -17.969 -9.906 1 98.5 84 THR A N 1
ATOM 646 C CA . THR A 1 84 ? 7 -17.969 -10.391 1 98.5 84 THR A CA 1
ATOM 647 C C . THR A 1 84 ? 6.203 -19.109 -9.781 1 98.5 84 THR A C 1
ATOM 649 O O . THR A 1 84 ? 6.754 -20.188 -9.531 1 98.5 84 THR A O 1
ATOM 652 N N . ARG A 1 85 ? 4.934 -18.797 -9.555 1 97.56 85 ARG A N 1
ATOM 653 C CA . ARG A 1 85 ? 4.027 -19.812 -9.016 1 97.56 85 ARG A CA 1
ATOM 654 C C . ARG A 1 85 ? 2.689 -19.797 -9.75 1 97.56 85 ARG A C 1
ATOM 656 O O . ARG A 1 85 ? 2.061 -18.734 -9.875 1 97.56 85 ARG A O 1
ATOM 663 N N . LEU A 1 86 ? 2.35 -20.938 -10.289 1 95.5 86 LEU A N 1
ATOM 664 C CA . LEU A 1 86 ? 0.999 -21.188 -10.781 1 95.5 86 LEU A CA 1
ATOM 665 C C . LEU A 1 86 ? 0.146 -21.875 -9.727 1 95.5 86 LEU A C 1
ATOM 667 O O . LEU A 1 86 ? 0.498 -22.953 -9.25 1 95.5 86 LEU A O 1
ATOM 671 N N . VAL A 1 87 ? -0.978 -21.219 -9.352 1 95.25 87 VAL A N 1
ATOM 672 C CA . VAL A 1 87 ? -1.804 -21.75 -8.273 1 95.25 87 VAL A CA 1
ATOM 673 C C . VAL A 1 87 ? -3.211 -22.031 -8.797 1 95.25 87 VAL A C 1
ATOM 675 O O . VAL A 1 87 ? -3.842 -21.172 -9.406 1 95.25 87 VAL A O 1
ATOM 678 N N . GLN A 1 88 ? -3.705 -23.188 -8.523 1 92.19 88 GLN A N 1
ATOM 679 C CA . GLN A 1 88 ? -5.062 -23.547 -8.922 1 92.19 88 GLN A CA 1
ATOM 680 C C . GLN A 1 88 ? -6.07 -23.172 -7.836 1 92.19 88 GLN A C 1
ATOM 682 O O . GLN A 1 88 ? -5.871 -23.484 -6.66 1 92.19 88 GLN A O 1
ATOM 687 N N . SER A 1 89 ? -7.184 -22.375 -7.977 1 90.25 89 SER A N 1
ATOM 688 C CA . SER A 1 89 ? -8.172 -21.891 -7.016 1 90.25 89 SER A CA 1
ATOM 689 C C . SER A 1 89 ? -9.07 -23.031 -6.535 1 90.25 89 SER A C 1
ATOM 691 O O . SER A 1 89 ? -9.445 -23.078 -5.359 1 90.25 89 SER A O 1
ATOM 693 N N . ASN A 1 90 ? -9.141 -24.203 -7.105 1 88.19 90 ASN A N 1
ATOM 694 C CA . ASN A 1 90 ? -10.055 -25.281 -6.738 1 88.19 90 ASN A CA 1
ATOM 695 C C . ASN A 1 90 ? -11.219 -24.766 -5.898 1 88.19 90 ASN A C 1
ATOM 697 O O . ASN A 1 90 ? -11.484 -25.281 -4.812 1 88.19 90 ASN A O 1
ATOM 701 N N . ASN A 1 91 ? -11.977 -23.641 -6.254 1 89.06 91 ASN A N 1
ATOM 702 C CA . ASN A 1 91 ? -13.148 -23.016 -5.648 1 89.06 91 ASN A CA 1
ATOM 703 C C . ASN A 1 91 ? -12.773 -22.188 -4.426 1 89.06 91 ASN A C 1
ATOM 705 O O . ASN A 1 91 ? -13.633 -21.844 -3.615 1 89.06 91 ASN A O 1
ATOM 709 N N . GLU A 1 92 ? -11.484 -22.016 -4.262 1 93.94 92 GLU A N 1
ATOM 710 C CA . GLU A 1 92 ? -11.023 -21.109 -3.217 1 93.94 92 GLU A CA 1
ATOM 711 C C . GLU A 1 92 ? -10.898 -19.672 -3.74 1 93.94 92 GLU A C 1
ATOM 713 O O . GLU A 1 92 ? -10.633 -19.469 -4.926 1 93.94 92 GLU A O 1
ATOM 718 N N . ARG A 1 93 ? -11.164 -18.812 -2.881 1 95.25 93 ARG A N 1
ATOM 719 C CA . ARG A 1 93 ? -11.047 -17.406 -3.264 1 95.25 93 ARG A CA 1
ATOM 720 C C . ARG A 1 93 ? -9.609 -17.062 -3.633 1 95.25 93 ARG A C 1
ATOM 722 O O . ARG A 1 93 ? -8.68 -17.406 -2.91 1 95.25 93 ARG A O 1
ATOM 729 N N . ILE A 1 94 ? -9.438 -16.391 -4.633 1 96.5 94 ILE A N 1
ATOM 730 C CA . ILE A 1 94 ? -8.125 -16.031 -5.164 1 96.5 94 ILE A CA 1
ATOM 731 C C . ILE A 1 94 ? -7.328 -15.281 -4.098 1 96.5 94 ILE A C 1
ATOM 733 O O . ILE A 1 94 ? -6.152 -15.586 -3.869 1 96.5 94 ILE A O 1
ATOM 737 N N . ALA A 1 95 ? -7.957 -14.352 -3.424 1 97.75 95 ALA A N 1
ATOM 738 C CA . ALA A 1 95 ? -7.277 -13.57 -2.393 1 97.75 95 ALA A CA 1
ATOM 739 C C . ALA A 1 95 ? -6.727 -14.477 -1.295 1 97.75 95 ALA A C 1
ATOM 741 O O . ALA A 1 95 ? -5.605 -14.273 -0.821 1 97.75 95 ALA A O 1
ATOM 742 N N . SER A 1 96 ? -7.484 -15.484 -0.903 1 98.12 96 SER A N 1
ATOM 743 C CA . SER A 1 96 ? -7.047 -16.422 0.126 1 98.12 96 SER A CA 1
ATOM 744 C C . SER A 1 96 ? -5.809 -17.188 -0.316 1 98.12 96 SER A C 1
ATOM 746 O O . SER A 1 96 ? -4.871 -17.375 0.463 1 98.12 96 SER A O 1
ATOM 748 N N . LEU A 1 97 ? -5.809 -17.562 -1.532 1 98.38 97 LEU A N 1
ATOM 749 C CA . LEU A 1 97 ? -4.68 -18.297 -2.084 1 98.38 97 LEU A CA 1
ATOM 750 C C . LEU A 1 97 ? -3.432 -17.422 -2.137 1 98.38 97 LEU A C 1
ATOM 752 O O . LEU A 1 97 ? -2.332 -17.891 -1.826 1 98.38 97 LEU A O 1
ATOM 756 N N . LEU A 1 98 ? -3.607 -16.172 -2.477 1 98.62 98 LEU A N 1
ATOM 757 C CA . LEU A 1 98 ? -2.479 -15.258 -2.566 1 98.62 98 LEU A CA 1
ATOM 758 C C . LEU A 1 98 ? -1.878 -15 -1.188 1 98.62 98 LEU A C 1
ATOM 760 O O . LEU A 1 98 ? -0.655 -14.969 -1.035 1 98.62 98 LEU A O 1
ATOM 764 N N . VAL A 1 99 ? -2.721 -14.852 -0.201 1 98.56 99 VAL A N 1
ATOM 765 C CA . VAL A 1 99 ? -2.248 -14.602 1.156 1 98.56 99 VAL A CA 1
ATOM 766 C C . VAL A 1 99 ? -1.561 -15.852 1.703 1 98.56 99 VAL A C 1
ATOM 768 O O . VAL A 1 99 ? -0.524 -15.758 2.365 1 98.56 99 VAL A O 1
ATOM 771 N N . LYS A 1 100 ? -2.115 -17.031 1.398 1 98.5 100 LYS A N 1
ATOM 772 C CA . LYS A 1 100 ? -1.473 -18.281 1.778 1 98.5 100 LYS A CA 1
ATOM 773 C C . LYS A 1 100 ? -0.098 -18.422 1.129 1 98.5 100 LYS A C 1
ATOM 775 O O . LYS A 1 100 ? 0.86 -18.844 1.773 1 98.5 100 LYS A O 1
ATOM 780 N N . GLU A 1 101 ? -0.071 -18.047 -0.115 1 98.5 101 GLU A N 1
ATOM 781 C CA . GLU A 1 101 ? 1.202 -18.094 -0.829 1 98.5 101 GLU A CA 1
ATOM 782 C C . GLU A 1 101 ? 2.209 -17.125 -0.231 1 98.5 101 GLU A C 1
ATOM 784 O O . GLU A 1 101 ? 3.396 -17.422 -0.124 1 98.5 101 GLU A O 1
ATOM 789 N N . ALA A 1 102 ? 1.788 -15.914 0.129 1 98.75 102 ALA A N 1
ATOM 790 C CA . ALA A 1 102 ? 2.656 -14.93 0.779 1 98.75 102 ALA A CA 1
ATOM 791 C C . ALA A 1 102 ? 3.24 -15.492 2.074 1 98.75 102 ALA A C 1
ATOM 793 O O . ALA A 1 102 ? 4.426 -15.312 2.354 1 98.75 102 ALA A O 1
ATOM 794 N N . GLU A 1 103 ? 2.396 -16.172 2.818 1 98.5 103 GLU A N 1
ATOM 795 C CA . GLU A 1 103 ? 2.842 -16.797 4.066 1 98.5 103 GLU A CA 1
ATOM 796 C C . GLU A 1 103 ? 3.844 -17.922 3.799 1 98.5 103 GLU A C 1
ATOM 798 O O . GLU A 1 103 ? 4.91 -17.953 4.414 1 98.5 103 GLU A O 1
ATOM 803 N N . ARG A 1 104 ? 3.451 -18.781 2.873 1 98.19 104 ARG A N 1
ATOM 804 C CA . ARG A 1 104 ? 4.305 -19.906 2.529 1 98.19 104 ARG A CA 1
ATOM 805 C C . ARG A 1 104 ? 5.695 -19.438 2.109 1 98.19 104 ARG A C 1
ATOM 807 O O . ARG A 1 104 ? 6.703 -20.031 2.52 1 98.19 104 ARG A O 1
ATOM 814 N N . TRP A 1 105 ? 5.766 -18.453 1.291 1 98.38 105 TRP A N 1
ATOM 815 C CA . TRP A 1 105 ? 7.008 -17.984 0.693 1 98.38 105 TRP A CA 1
ATOM 816 C C . TRP A 1 105 ? 7.719 -17 1.619 1 98.38 105 TRP A C 1
ATOM 818 O O . TRP A 1 105 ? 8.805 -16.516 1.302 1 98.38 105 TRP A O 1
ATOM 828 N N . GLN A 1 106 ? 6.957 -16.609 2.711 1 98.5 106 GLN A N 1
ATOM 829 C CA . GLN A 1 106 ? 7.469 -15.664 3.701 1 98.5 106 GLN A CA 1
ATOM 830 C C . GLN A 1 106 ? 7.703 -14.289 3.08 1 98.5 106 GLN A C 1
ATOM 832 O O . GLN A 1 106 ? 8.758 -13.68 3.283 1 98.5 106 GLN A O 1
ATOM 837 N N . ALA A 1 107 ? 6.715 -13.875 2.299 1 98.75 107 ALA A N 1
ATOM 838 C CA . ALA A 1 107 ? 6.75 -12.531 1.74 1 98.75 107 ALA A CA 1
ATOM 839 C C . ALA A 1 107 ? 6.719 -11.477 2.844 1 98.75 107 ALA A C 1
ATOM 841 O O . ALA A 1 107 ? 6.137 -11.703 3.908 1 98.75 107 ALA A O 1
ATOM 842 N N . GLU A 1 108 ? 7.289 -10.336 2.516 1 98.69 108 GLU A N 1
ATOM 843 C CA . GLU A 1 108 ? 7.301 -9.219 3.459 1 98.69 108 GLU A CA 1
ATOM 844 C C . GLU A 1 108 ? 6.465 -8.055 2.943 1 98.69 108 GLU A C 1
ATOM 846 O O . GLU A 1 108 ? 6.168 -7.121 3.691 1 98.69 108 GLU A O 1
ATOM 851 N N . LEU A 1 109 ? 6.086 -8.211 1.726 1 98.81 109 LEU A N 1
ATOM 852 C CA . LEU A 1 109 ? 5.281 -7.207 1.033 1 98.81 109 LEU A CA 1
ATOM 853 C C . LEU A 1 109 ? 4.473 -7.844 -0.093 1 98.81 109 LEU A C 1
ATOM 855 O O . LEU A 1 109 ? 4.973 -8.719 -0.804 1 98.81 109 LEU A O 1
ATOM 859 N N . ILE A 1 110 ? 3.262 -7.43 -0.216 1 98.94 110 ILE A N 1
ATOM 860 C CA . ILE A 1 110 ? 2.484 -7.742 -1.409 1 98.94 110 ILE A CA 1
ATOM 861 C C . ILE A 1 110 ? 2.273 -6.477 -2.236 1 98.94 110 ILE A C 1
ATOM 863 O O . ILE A 1 110 ? 1.83 -5.449 -1.713 1 98.94 110 ILE A O 1
ATOM 867 N N . VAL A 1 111 ? 2.635 -6.477 -3.484 1 98.94 111 VAL A N 1
ATOM 868 C CA . VAL A 1 111 ? 2.344 -5.414 -4.438 1 98.94 111 VAL A CA 1
ATOM 869 C C . VAL A 1 111 ? 1.241 -5.863 -5.395 1 98.94 111 VAL A C 1
ATOM 871 O O . VAL A 1 111 ? 1.401 -6.852 -6.113 1 98.94 111 VAL A O 1
ATOM 874 N N . ILE A 1 112 ? 0.138 -5.117 -5.398 1 98.69 112 ILE A N 1
ATOM 875 C CA . ILE A 1 112 ? -1.016 -5.609 -6.145 1 98.69 112 ILE A CA 1
ATOM 876 C C . ILE A 1 112 ? -1.733 -4.441 -6.816 1 98.69 112 ILE A C 1
ATOM 878 O O . ILE A 1 112 ? -1.792 -3.342 -6.266 1 98.69 112 ILE A O 1
ATOM 882 N N . GLY A 1 113 ? -2.197 -4.691 -8.008 1 97.38 113 GLY A N 1
ATOM 883 C CA . GLY A 1 113 ? -3.078 -3.736 -8.656 1 97.38 113 GLY A CA 1
ATOM 884 C C . GLY A 1 113 ? -4.434 -3.617 -7.988 1 97.38 113 GLY A C 1
ATOM 885 O O . GLY A 1 113 ? -4.977 -4.609 -7.496 1 97.38 113 GLY A O 1
ATOM 886 N N . THR A 1 114 ? -5.016 -2.498 -8.117 1 95.31 114 THR A N 1
ATOM 887 C CA . THR A 1 114 ? -6.285 -2.256 -7.445 1 95.31 114 THR A CA 1
ATOM 888 C C . THR A 1 114 ? -7.426 -2.951 -8.18 1 95.31 114 THR A C 1
ATOM 890 O O . THR A 1 114 ? -8.484 -3.209 -7.602 1 95.31 114 THR A O 1
ATOM 893 N N . HIS A 1 115 ? -7.148 -3.174 -9.508 1 93 115 HIS A N 1
ATOM 894 C CA . HIS A 1 115 ? -8.141 -3.855 -10.328 1 93 115 HIS A CA 1
ATOM 895 C C . HIS A 1 115 ? -7.484 -4.836 -11.289 1 93 115 HIS A C 1
ATOM 897 O O . HIS A 1 115 ? -6.277 -4.762 -11.531 1 93 115 HIS A O 1
ATOM 903 N N . GLY A 1 116 ? -8.305 -5.773 -11.75 1 89.69 116 GLY A N 1
ATOM 904 C CA . GLY A 1 116 ? -7.875 -6.699 -12.781 1 89.69 116 GLY A CA 1
ATOM 905 C C . GLY A 1 116 ? -8.539 -6.441 -14.125 1 89.69 116 GLY A C 1
ATOM 906 O O . GLY A 1 116 ? -8.555 -5.309 -14.609 1 89.69 116 GLY A O 1
ATOM 907 N N . HIS A 1 117 ? -9.086 -7.469 -14.609 1 84.56 117 HIS A N 1
ATOM 908 C CA . HIS A 1 117 ? -9.656 -7.41 -15.953 1 84.56 117 HIS A CA 1
ATOM 909 C C . HIS A 1 117 ? -10.969 -6.637 -15.961 1 84.56 117 HIS A C 1
ATOM 911 O O . HIS A 1 117 ? -11.438 -6.207 -17.016 1 84.56 117 HIS A O 1
ATOM 917 N N . SER A 1 118 ? -11.516 -6.551 -14.82 1 75.25 118 SER A N 1
ATOM 918 C CA . SER A 1 118 ? -12.82 -5.895 -14.805 1 75.25 118 SER A CA 1
ATOM 919 C C . SER A 1 118 ? -12.695 -4.398 -15.07 1 75.25 118 SER A C 1
ATOM 921 O O . SER A 1 118 ? -13.656 -3.752 -15.484 1 75.25 118 SER A O 1
ATOM 923 N N . GLY A 1 119 ? -11.477 -3.861 -15.203 1 65.5 119 GLY A N 1
ATOM 924 C CA . GLY A 1 119 ? -11.258 -2.449 -15.469 1 65.5 119 GLY A CA 1
ATOM 925 C C . GLY A 1 119 ? -11.742 -1.548 -14.352 1 65.5 119 GLY A C 1
ATOM 926 O O . GLY A 1 119 ? -11.719 -1.935 -13.18 1 65.5 119 GLY A O 1
ATOM 927 N N . PHE A 1 120 ? -12.297 -0.306 -14.883 1 63.12 120 PHE A N 1
ATOM 928 C CA . PHE A 1 120 ? -12.82 0.717 -13.984 1 63.12 120 PHE A CA 1
ATOM 929 C C . PHE A 1 120 ? -14.156 0.286 -13.391 1 63.12 120 PHE A C 1
ATOM 931 O O . PHE A 1 120 ? -15.102 -0.01 -14.133 1 63.12 120 PHE A O 1
ATOM 938 N N . SER A 1 121 ? -14.031 -0.289 -12.266 1 66.69 121 SER A N 1
ATOM 939 C CA . SER A 1 121 ? -15.25 -0.611 -11.531 1 66.69 121 SER A CA 1
ATOM 940 C C . SER A 1 121 ? -15.586 0.473 -10.508 1 66.69 121 SER A C 1
ATOM 942 O O . SER A 1 121 ? -14.711 1.235 -10.094 1 66.69 121 SER A O 1
ATOM 944 N N . ARG A 1 122 ? -16.75 0.722 -10.359 1 76.81 122 ARG A N 1
ATOM 945 C CA . ARG A 1 122 ? -17.25 1.656 -9.359 1 76.81 122 ARG A CA 1
ATOM 946 C C . ARG A 1 122 ? -16.703 1.314 -7.977 1 76.81 122 ARG A C 1
ATOM 948 O O . ARG A 1 122 ? -16.781 2.131 -7.055 1 76.81 122 ARG A O 1
ATOM 955 N N . LEU A 1 123 ? -16.094 0.132 -7.992 1 82.5 123 LEU A N 1
ATOM 956 C CA . LEU A 1 123 ? -15.602 -0.309 -6.691 1 82.5 123 LEU A CA 1
ATOM 957 C C . LEU A 1 123 ? -14.234 0.295 -6.398 1 82.5 123 LEU A C 1
ATOM 959 O O . LEU A 1 123 ? -13.438 0.518 -7.316 1 82.5 123 LEU A O 1
ATOM 963 N N . LEU A 1 124 ? -13.969 0.602 -5.172 1 86.12 124 LEU A N 1
ATOM 964 C CA . LEU A 1 124 ? -12.688 1.145 -4.75 1 86.12 124 LEU A CA 1
ATOM 965 C C . LEU A 1 124 ? -11.547 0.193 -5.113 1 86.12 124 LEU A C 1
ATOM 967 O O . LEU A 1 124 ? -10.523 0.617 -5.656 1 86.12 124 LEU A O 1
ATOM 971 N N . LEU A 1 125 ? -11.844 -1.081 -4.785 1 92.88 125 LEU A N 1
ATOM 972 C CA . LEU A 1 125 ? -10.898 -2.156 -5.07 1 92.88 125 LEU A CA 1
ATOM 973 C C . LEU A 1 125 ? -11.602 -3.33 -5.746 1 92.88 125 LEU A C 1
ATOM 975 O O . LEU A 1 125 ? -12.758 -3.627 -5.441 1 92.88 125 LEU A O 1
ATOM 979 N N . GLY A 1 126 ? -10.867 -3.881 -6.684 1 93.75 126 GLY A N 1
ATOM 980 C CA . GLY A 1 126 ? -11.352 -5.164 -7.172 1 93.75 126 GLY A CA 1
ATOM 981 C C . GLY A 1 126 ? -11.43 -6.223 -6.086 1 93.75 126 GLY A C 1
ATOM 982 O O . GLY A 1 126 ? -10.812 -6.082 -5.027 1 93.75 126 GLY A O 1
ATOM 983 N N . SER A 1 127 ? -12.102 -7.293 -6.367 1 93.75 127 SER A N 1
ATOM 984 C CA . SER A 1 127 ? -12.406 -8.32 -5.383 1 93.75 127 SER A CA 1
ATOM 985 C C . SER A 1 127 ? -11.133 -8.953 -4.832 1 93.75 127 SER A C 1
ATOM 987 O O . SER A 1 127 ? -11.031 -9.219 -3.629 1 93.75 127 SER A O 1
ATOM 989 N N . VAL A 1 128 ? -10.156 -9.164 -5.66 1 96 128 VAL A N 1
ATOM 990 C CA . VAL A 1 128 ? -8.93 -9.812 -5.211 1 96 128 VAL A CA 1
ATOM 991 C C . VAL A 1 128 ? -8.117 -8.844 -4.355 1 96 128 VAL A C 1
ATOM 993 O O . VAL A 1 128 ? -7.672 -9.203 -3.262 1 96 128 VAL A O 1
ATOM 996 N N . ALA A 1 129 ? -7.949 -7.645 -4.828 1 97 129 ALA A N 1
ATOM 997 C CA . ALA A 1 129 ? -7.219 -6.645 -4.055 1 97 129 ALA A CA 1
ATOM 998 C C . ALA A 1 129 ? -7.883 -6.41 -2.699 1 97 129 ALA A C 1
ATOM 1000 O O . ALA A 1 129 ? -7.203 -6.348 -1.671 1 97 129 ALA A O 1
ATOM 1001 N N . GLU A 1 130 ? -9.148 -6.316 -2.721 1 95.44 130 GLU A N 1
ATOM 1002 C CA . GLU A 1 130 ? -9.891 -6.133 -1.479 1 95.44 130 GLU A CA 1
ATOM 1003 C C . GLU A 1 130 ? -9.664 -7.301 -0.522 1 95.44 130 GLU A C 1
ATOM 1005 O O . GLU A 1 130 ? -9.438 -7.098 0.671 1 95.44 130 GLU A O 1
ATOM 1010 N N . GLY A 1 131 ? -9.805 -8.508 -1.07 1 96.69 131 GLY A N 1
ATOM 1011 C CA . GLY A 1 131 ? -9.586 -9.688 -0.25 1 96.69 131 GLY A CA 1
ATOM 1012 C C . GLY A 1 131 ? -8.188 -9.758 0.334 1 96.69 131 GLY A C 1
ATOM 1013 O O . GLY A 1 131 ? -8.016 -10.125 1.499 1 96.69 131 GLY A O 1
ATOM 1014 N N . VAL A 1 132 ? -7.164 -9.359 -0.412 1 98.19 132 VAL A N 1
ATOM 1015 C CA . VAL A 1 132 ? -5.777 -9.367 0.042 1 98.19 132 VAL A CA 1
ATOM 1016 C C . VAL A 1 132 ? -5.598 -8.359 1.171 1 98.19 132 VAL A C 1
ATOM 1018 O O . VAL A 1 132 ? -5.031 -8.68 2.217 1 98.19 132 VAL A O 1
ATOM 1021 N N . VAL A 1 133 ? -6.133 -7.16 0.973 1 97.06 133 VAL A N 1
ATOM 1022 C CA . VAL A 1 133 ? -6.016 -6.133 2.002 1 97.06 133 VAL A CA 1
ATOM 1023 C C . VAL A 1 133 ? -6.703 -6.602 3.281 1 97.06 133 VAL A C 1
ATOM 1025 O O . VAL A 1 133 ? -6.203 -6.375 4.383 1 97.06 133 VAL A O 1
ATOM 1028 N N . ARG A 1 134 ? -7.77 -7.301 3.125 1 94.94 134 ARG A N 1
ATOM 1029 C CA . ARG A 1 134 ? -8.555 -7.773 4.258 1 94.94 134 ARG A CA 1
ATOM 1030 C C . ARG A 1 134 ? -7.809 -8.852 5.031 1 94.94 134 ARG A C 1
ATOM 1032 O O . ARG A 1 134 ? -7.844 -8.883 6.262 1 94.94 134 ARG A O 1
ATOM 1039 N N . MET A 1 135 ? -7.055 -9.648 4.348 1 96.38 135 MET A N 1
ATOM 1040 C CA . MET A 1 135 ? -6.578 -10.883 4.969 1 96.38 135 MET A CA 1
ATOM 1041 C C . MET A 1 135 ? -5.086 -10.797 5.277 1 96.38 135 MET A C 1
ATOM 1043 O O . MET A 1 135 ? -4.578 -11.539 6.117 1 96.38 135 MET A O 1
ATOM 1047 N N . ALA A 1 136 ? -4.41 -9.938 4.562 1 96.38 136 ALA A N 1
ATOM 1048 C CA . ALA A 1 136 ? -2.955 -9.914 4.68 1 96.38 136 ALA A CA 1
ATOM 1049 C C . ALA A 1 136 ? -2.523 -9.438 6.062 1 96.38 136 ALA A C 1
ATOM 1051 O O . ALA A 1 136 ? -3.113 -8.508 6.617 1 96.38 136 ALA A O 1
ATOM 1052 N N . SER A 1 137 ? -1.532 -10.062 6.578 1 94.88 137 SER A N 1
ATOM 1053 C CA . SER A 1 137 ? -0.932 -9.648 7.844 1 94.88 137 SER A CA 1
ATOM 1054 C C . SER A 1 137 ? 0.329 -8.828 7.617 1 94.88 137 SER A C 1
ATOM 1056 O O . SER A 1 137 ? 0.928 -8.32 8.57 1 94.88 137 SER A O 1
ATOM 1058 N N . ILE A 1 138 ? 0.723 -8.688 6.391 1 97.5 138 ILE A N 1
ATOM 1059 C CA . ILE A 1 138 ? 1.915 -7.934 6.02 1 97.5 138 ILE A CA 1
ATOM 1060 C C . ILE A 1 138 ? 1.515 -6.699 5.215 1 97.5 138 ILE A C 1
ATOM 1062 O O . ILE A 1 138 ? 0.38 -6.602 4.742 1 97.5 138 ILE A O 1
ATOM 1066 N N . PRO A 1 139 ? 2.422 -5.758 4.984 1 98.56 139 PRO A N 1
ATOM 1067 C CA . PRO A 1 139 ? 2.125 -4.551 4.207 1 98.56 139 PRO A CA 1
ATOM 1068 C C . PRO A 1 139 ? 1.666 -4.859 2.785 1 98.56 139 PRO A C 1
ATOM 1070 O O . PRO A 1 139 ? 2.164 -5.805 2.164 1 98.56 139 PRO A O 1
ATOM 1073 N N . VAL A 1 140 ? 0.698 -4.078 2.316 1 98.88 140 VAL A N 1
ATOM 1074 C CA . VAL A 1 140 ? 0.195 -4.199 0.953 1 98.88 140 VAL A CA 1
ATOM 1075 C C . VAL A 1 140 ? 0.368 -2.875 0.215 1 98.88 140 VAL A C 1
ATOM 1077 O O . VAL A 1 140 ? -0.093 -1.831 0.685 1 98.88 140 VAL A O 1
ATOM 1080 N N . LEU A 1 141 ? 1.05 -2.922 -0.865 1 98.88 141 LEU A N 1
ATOM 1081 C CA . LEU A 1 141 ? 1.226 -1.769 -1.741 1 98.88 141 LEU A CA 1
ATOM 1082 C C . LEU A 1 141 ? 0.23 -1.806 -2.896 1 98.88 141 LEU A C 1
ATOM 1084 O O . LEU A 1 141 ? 0.266 -2.721 -3.721 1 98.88 141 LEU A O 1
ATOM 1088 N N . LEU A 1 142 ? -0.599 -0.831 -2.924 1 98.56 142 LEU A N 1
ATOM 1089 C CA . LEU A 1 142 ? -1.644 -0.736 -3.938 1 98.56 142 LEU A CA 1
ATOM 1090 C C . LEU A 1 142 ? -1.196 0.148 -5.098 1 98.56 142 LEU A C 1
ATOM 1092 O O . LEU A 1 142 ? -0.751 1.278 -4.883 1 98.56 142 LEU A O 1
ATOM 1096 N N . ILE A 1 143 ? -1.37 -0.385 -6.293 1 97.69 143 ILE A N 1
ATOM 1097 C CA . ILE A 1 143 ? -1.011 0.348 -7.5 1 97.69 143 ILE A CA 1
ATOM 1098 C C . ILE A 1 143 ? -2.246 0.531 -8.383 1 97.69 143 ILE A C 1
ATOM 1100 O O . ILE A 1 143 ? -2.895 -0.446 -8.766 1 97.69 143 ILE A O 1
ATOM 1104 N N . ARG A 1 144 ? -2.531 1.737 -8.617 1 92.12 144 ARG A N 1
ATOM 1105 C CA . ARG A 1 144 ? -3.619 2.033 -9.539 1 92.12 144 ARG A CA 1
ATOM 1106 C C . ARG A 1 144 ? -3.111 2.098 -10.977 1 92.12 144 ARG A C 1
ATOM 1108 O O . ARG A 1 144 ? -2.025 2.621 -11.234 1 92.12 144 ARG A O 1
ATOM 1115 N N . GLY A 1 145 ? -3.77 1.332 -11.812 1 81.75 145 GLY A N 1
ATOM 1116 C CA . GLY A 1 145 ? -3.375 1.322 -13.219 1 81.75 145 GLY A CA 1
ATOM 1117 C C . GLY A 1 145 ? -3.488 2.682 -13.875 1 81.75 145 GLY A C 1
ATOM 1118 O O . GLY A 1 145 ? -4.129 3.588 -13.344 1 81.75 145 GLY A O 1
ATOM 1119 N N . ALA A 1 146 ? -2.605 2.885 -14.883 1 68 146 ALA A N 1
ATOM 1120 C CA . ALA A 1 146 ? -2.648 4.105 -15.688 1 68 146 ALA A CA 1
ATOM 1121 C C . ALA A 1 146 ? -4.043 4.332 -16.266 1 68 146 ALA A C 1
ATOM 1123 O O . ALA A 1 146 ? -4.758 3.375 -16.578 1 68 146 ALA A O 1
ATOM 1124 N N . ARG A 1 147 ? -4.82 5.184 -15.602 1 54.62 147 ARG A N 1
ATOM 1125 C CA . ARG A 1 147 ? -6.086 5.508 -16.25 1 54.62 147 ARG A CA 1
ATOM 1126 C C . ARG A 1 147 ? -5.926 5.566 -17.766 1 54.62 147 ARG A C 1
ATOM 1128 O O . ARG A 1 147 ? -4.941 6.109 -18.266 1 54.62 147 ARG A O 1
ATOM 1135 N N . ASP A 1 148 ? -6.336 4.551 -18.578 1 38.16 148 ASP A N 1
ATOM 1136 C CA . ASP A 1 148 ? -6.402 4.848 -20 1 38.16 148 ASP A CA 1
ATOM 1137 C C . ASP A 1 148 ? -7.051 6.211 -20.25 1 38.16 148 ASP A C 1
ATOM 1139 O O . ASP A 1 148 ? -7.984 6.598 -19.547 1 38.16 148 ASP A O 1
ATOM 1143 N N . MET B 1 1 ? 13.289 5.965 -7.328 1 86 1 MET B N 1
ATOM 1144 C CA . MET B 1 1 ? 11.984 5.48 -6.902 1 86 1 MET B CA 1
ATOM 1145 C C . MET B 1 1 ? 11.758 5.758 -5.418 1 86 1 MET B C 1
ATOM 1147 O O . MET B 1 1 ? 12.695 5.719 -4.625 1 86 1 MET B O 1
ATOM 1151 N N . TYR B 1 2 ? 10.609 6.254 -4.902 1 94.69 2 TYR B N 1
ATOM 1152 C CA . TYR B 1 2 ? 9.984 6.738 -3.68 1 94.69 2 TYR B CA 1
ATOM 1153 C C . TYR B 1 2 ? 10.953 7.582 -2.865 1 94.69 2 TYR B C 1
ATOM 1155 O O . TYR B 1 2 ? 11.25 7.262 -1.711 1 94.69 2 TYR B O 1
ATOM 1163 N N . GLN B 1 3 ? 11.422 8.68 -3.35 1 97.88 3 GLN B N 1
ATOM 1164 C CA . GLN B 1 3 ? 12.305 9.602 -2.648 1 97.88 3 GLN B CA 1
ATOM 1165 C C . GLN B 1 3 ? 11.523 10.484 -1.682 1 97.88 3 GLN B C 1
ATOM 1167 O O . GLN B 1 3 ? 12.07 10.961 -0.683 1 97.88 3 GLN B O 1
ATOM 1172 N N . LYS B 1 4 ? 10.281 10.688 -2.012 1 98.81 4 LYS B N 1
ATOM 1173 C CA . LYS B 1 4 ? 9.375 11.477 -1.179 1 98.81 4 LYS B CA 1
ATOM 1174 C C . LYS B 1 4 ? 8.18 10.648 -0.733 1 98.81 4 LYS B C 1
ATOM 1176 O O . LYS B 1 4 ? 7.305 10.32 -1.543 1 98.81 4 LYS B O 1
ATOM 1181 N N . ILE B 1 5 ? 8.141 10.367 0.542 1 98.94 5 ILE B N 1
ATOM 1182 C CA . ILE B 1 5 ? 7.098 9.516 1.11 1 98.94 5 ILE B CA 1
ATOM 1183 C C . ILE B 1 5 ? 6.258 10.32 2.1 1 98.94 5 ILE B C 1
ATOM 1185 O O . ILE B 1 5 ? 6.789 10.891 3.057 1 98.94 5 ILE B O 1
ATOM 1189 N N . LEU B 1 6 ? 4.957 10.406 1.852 1 98.94 6 LEU B N 1
ATOM 1190 C CA . LEU B 1 6 ? 4.043 11.078 2.766 1 98.94 6 LEU B CA 1
ATOM 1191 C C . LEU B 1 6 ? 3.441 10.086 3.758 1 98.94 6 LEU B C 1
ATOM 1193 O O . LEU B 1 6 ? 3.006 9 3.371 1 98.94 6 LEU B O 1
ATOM 1197 N N . VAL B 1 7 ? 3.426 10.461 5.004 1 98.94 7 VAL B N 1
ATOM 1198 C CA . VAL B 1 7 ? 2.891 9.625 6.074 1 98.94 7 VAL B CA 1
ATOM 1199 C C . VAL B 1 7 ? 1.896 10.422 6.91 1 98.94 7 VAL B C 1
ATOM 1201 O O . VAL B 1 7 ? 2.291 11.305 7.68 1 98.94 7 VAL B O 1
ATOM 1204 N N . PRO B 1 8 ? 0.633 10.109 6.758 1 98.81 8 PRO B N 1
ATOM 1205 C CA . PRO B 1 8 ? -0.317 10.672 7.723 1 98.81 8 PRO B CA 1
ATOM 1206 C C . PRO B 1 8 ? -0.12 10.117 9.133 1 98.81 8 PRO B C 1
ATOM 1208 O O . PRO B 1 8 ? 0.035 8.906 9.312 1 98.81 8 PRO B O 1
ATOM 1211 N N . VAL B 1 9 ? -0.133 11.031 10.117 1 98.12 9 VAL B N 1
ATOM 1212 C CA . VAL B 1 9 ? 0.011 10.609 11.508 1 98.12 9 VAL B CA 1
ATOM 1213 C C . VAL B 1 9 ? -1.11 11.219 12.344 1 98.12 9 VAL B C 1
ATOM 1215 O O . VAL B 1 9 ? -1.54 12.344 12.102 1 98.12 9 VAL B O 1
ATOM 1218 N N . ASP B 1 10 ? -1.599 10.375 13.336 1 95.38 10 ASP B N 1
ATOM 1219 C CA . ASP B 1 10 ? -2.65 10.883 14.211 1 95.38 10 ASP B CA 1
ATOM 1220 C C . ASP B 1 10 ? -2.455 10.406 15.648 1 95.38 10 ASP B C 1
ATOM 1222 O O . ASP B 1 10 ? -3.346 10.562 16.484 1 95.38 10 ASP B O 1
ATOM 1226 N N . GLY B 1 11 ? -1.335 9.758 15.906 1 94.69 11 GLY B N 1
ATOM 1227 C CA . GLY B 1 11 ? -1.013 9.305 17.25 1 94.69 11 GLY B CA 1
ATOM 1228 C C . GLY B 1 11 ? -1.586 7.934 17.562 1 94.69 11 GLY B C 1
ATOM 1229 O O . GLY B 1 11 ? -1.326 7.379 18.641 1 94.69 11 GLY B O 1
ATOM 1230 N N . SER B 1 12 ? -2.422 7.344 16.75 1 93.69 12 SER B N 1
ATOM 1231 C CA . SER B 1 12 ? -2.967 6.008 16.969 1 93.69 12 SER B CA 1
ATOM 1232 C C . SER B 1 12 ? -1.891 4.938 16.828 1 93.69 12 SER B C 1
ATOM 1234 O O . SER B 1 12 ? -0.827 5.195 16.266 1 93.69 12 SER B O 1
ATOM 1236 N N . ILE B 1 13 ? -2.127 3.789 17.297 1 93.12 13 ILE B N 1
ATOM 1237 C CA . ILE B 1 13 ? -1.213 2.652 17.234 1 93.12 13 ILE B CA 1
ATOM 1238 C C . ILE B 1 13 ? -0.938 2.283 15.781 1 93.12 13 ILE B C 1
ATOM 1240 O O . ILE B 1 13 ? 0.212 2.053 15.398 1 93.12 13 ILE B O 1
ATOM 1244 N N . THR B 1 14 ? -1.958 2.314 14.984 1 94.56 14 THR B N 1
ATOM 1245 C CA . THR B 1 14 ? -1.806 1.913 13.586 1 94.56 14 THR B CA 1
ATOM 1246 C C . THR B 1 14 ? -1.03 2.967 12.805 1 94.56 14 THR B C 1
ATOM 1248 O O . THR B 1 14 ? -0.216 2.631 11.938 1 94.56 14 THR B O 1
ATOM 1251 N N . SER B 1 15 ? -1.306 4.277 13.094 1 96.38 15 SER B N 1
ATOM 1252 C CA . SER B 1 15 ? -0.536 5.312 12.414 1 96.38 15 SER B CA 1
ATOM 1253 C C . SER B 1 15 ? 0.937 5.254 12.797 1 96.38 15 SER B C 1
ATOM 1255 O O . SER B 1 15 ? 1.813 5.527 11.977 1 96.38 15 SER B O 1
ATOM 1257 N N . ASN B 1 16 ? 1.18 4.879 14.047 1 96.38 16 ASN B N 1
ATOM 1258 C CA . ASN B 1 16 ? 2.559 4.699 14.484 1 96.38 16 ASN B CA 1
ATOM 1259 C C . ASN B 1 16 ? 3.219 3.51 13.805 1 96.38 16 ASN B C 1
ATOM 1261 O O . ASN B 1 16 ? 4.402 3.562 13.453 1 96.38 16 ASN B O 1
ATOM 1265 N N . SER B 1 17 ? 2.502 2.465 13.633 1 96.56 17 SER B N 1
ATOM 1266 C CA . SER B 1 17 ? 3.021 1.327 12.883 1 96.56 17 SER B CA 1
ATOM 1267 C C . SER B 1 17 ? 3.377 1.725 11.453 1 96.56 17 SER B C 1
ATOM 1269 O O . SER B 1 17 ? 4.414 1.315 10.93 1 96.56 17 SER B O 1
ATOM 1271 N N . ALA B 1 18 ? 2.506 2.537 10.844 1 98.06 18 ALA B N 1
ATOM 1272 C CA . ALA B 1 18 ? 2.773 3.031 9.492 1 98.06 18 ALA B CA 1
ATOM 1273 C C . ALA B 1 18 ? 4.027 3.898 9.469 1 98.06 18 ALA B C 1
ATOM 1275 O O . ALA B 1 18 ? 4.844 3.793 8.547 1 98.06 18 ALA B O 1
ATOM 1276 N N . LEU B 1 19 ? 4.176 4.688 10.484 1 98.5 19 LEU B N 1
ATOM 1277 C CA . LEU B 1 19 ? 5.359 5.535 10.594 1 98.5 19 LEU B CA 1
ATOM 1278 C C . LEU B 1 19 ? 6.625 4.691 10.688 1 98.5 19 LEU B C 1
ATOM 1280 O O . LEU B 1 19 ? 7.605 4.953 9.984 1 98.5 19 LEU B O 1
ATOM 1284 N N . GLN B 1 20 ? 6.621 3.707 11.516 1 97.88 20 GLN B N 1
ATOM 1285 C CA . GLN B 1 20 ? 7.785 2.844 11.672 1 97.88 20 GLN B CA 1
ATOM 1286 C C . GLN B 1 20 ? 8.133 2.141 10.367 1 97.88 20 GLN B C 1
ATOM 1288 O O . GLN B 1 20 ? 9.305 2.027 10.008 1 97.88 20 GLN B O 1
ATOM 1293 N N . GLU B 1 21 ? 7.09 1.706 9.711 1 98 21 GLU B N 1
ATOM 1294 C CA . GLU B 1 21 ? 7.312 1.06 8.422 1 98 21 GLU B CA 1
ATOM 1295 C C . GLU B 1 21 ? 7.914 2.033 7.41 1 98 21 GLU B C 1
ATOM 1297 O O . GLU B 1 21 ? 8.828 1.68 6.672 1 98 21 GLU B O 1
ATOM 1302 N N . ALA B 1 22 ? 7.395 3.238 7.375 1 98.62 22 ALA B N 1
ATOM 1303 C CA . ALA B 1 22 ? 7.902 4.273 6.477 1 98.62 22 ALA B CA 1
ATOM 1304 C C . ALA B 1 22 ? 9.367 4.582 6.77 1 98.62 22 ALA B C 1
ATOM 1306 O O . ALA B 1 22 ? 10.156 4.801 5.848 1 98.62 22 ALA B O 1
ATOM 1307 N N . VAL B 1 23 ? 9.727 4.562 8.016 1 98.62 23 VAL B N 1
ATOM 1308 C CA . VAL B 1 23 ? 11.102 4.832 8.43 1 98.62 23 VAL B CA 1
ATOM 1309 C C . VAL B 1 23 ? 12.023 3.736 7.902 1 98.62 23 VAL B C 1
ATOM 1311 O O . VAL B 1 23 ? 13.07 4.027 7.316 1 98.62 23 VAL B O 1
ATOM 1314 N N . LYS B 1 24 ? 11.641 2.492 8.109 1 97.94 24 LYS B N 1
ATOM 1315 C CA . LYS B 1 24 ? 12.438 1.373 7.617 1 97.94 24 LYS B CA 1
ATOM 1316 C C . LYS B 1 24 ? 12.633 1.46 6.109 1 97.94 24 LYS B C 1
ATOM 1318 O O . LYS B 1 24 ? 13.742 1.282 5.609 1 97.94 24 LYS B O 1
ATOM 1323 N N . LEU B 1 25 ? 11.586 1.786 5.473 1 98.19 25 LEU B N 1
ATOM 1324 C CA . LEU B 1 25 ? 11.617 1.863 4.016 1 98.19 25 LEU B CA 1
ATOM 1325 C C . LEU B 1 25 ? 12.477 3.033 3.553 1 98.19 25 LEU B C 1
ATOM 1327 O O . LEU B 1 25 ? 13.32 2.875 2.666 1 98.19 25 LEU B O 1
ATOM 1331 N N . ALA B 1 26 ? 12.266 4.164 4.133 1 98.25 26 ALA B N 1
ATOM 1332 C CA . ALA B 1 26 ? 13.008 5.367 3.752 1 98.25 26 ALA B CA 1
ATOM 1333 C C . ALA B 1 26 ? 14.508 5.188 3.973 1 98.25 26 ALA B C 1
ATOM 1335 O O . ALA B 1 26 ? 15.32 5.684 3.189 1 98.25 26 ALA B O 1
ATOM 1336 N N . LYS B 1 27 ? 14.844 4.504 5.031 1 97.12 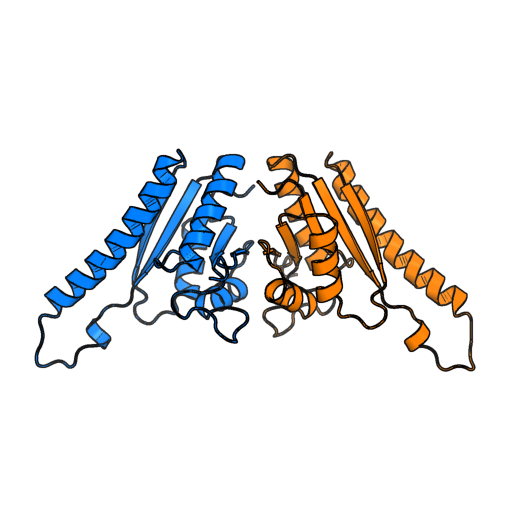27 LYS B N 1
ATOM 1337 C CA . LYS B 1 27 ? 16.25 4.246 5.305 1 97.12 27 LYS B CA 1
ATOM 1338 C C . LYS B 1 27 ? 16.906 3.457 4.168 1 97.12 27 LYS B C 1
ATOM 1340 O O . LYS B 1 27 ? 18.031 3.748 3.766 1 97.12 27 LYS B O 1
ATOM 1345 N N . ARG B 1 28 ? 16.188 2.51 3.684 1 96.75 28 ARG B N 1
ATOM 1346 C CA . ARG B 1 28 ? 16.719 1.642 2.633 1 96.75 28 ARG B CA 1
ATOM 1347 C C . ARG B 1 28 ? 16.75 2.363 1.29 1 96.75 28 ARG B C 1
ATOM 1349 O O . ARG B 1 28 ? 17.609 2.094 0.452 1 96.75 28 ARG B O 1
ATOM 1356 N N . LEU B 1 29 ? 15.891 3.336 1.142 1 97.44 29 LEU B N 1
ATOM 1357 C CA . LEU B 1 29 ? 15.734 3.98 -0.156 1 97.44 29 LEU B CA 1
ATOM 1358 C C . LEU B 1 29 ? 16.438 5.332 -0.184 1 97.44 29 LEU B C 1
ATOM 1360 O O . LEU B 1 29 ? 16.422 6.023 -1.206 1 97.44 29 LEU B O 1
ATOM 1364 N N . ASP B 1 30 ? 16.984 5.723 0.985 1 97.06 30 ASP B N 1
ATOM 1365 C CA . ASP B 1 30 ? 17.531 7.07 1.119 1 97.06 30 ASP B CA 1
ATOM 1366 C C . ASP B 1 30 ? 16.5 8.125 0.766 1 97.06 30 ASP B C 1
ATOM 1368 O O . ASP B 1 30 ? 16.766 9.039 -0.022 1 97.06 30 ASP B O 1
ATOM 1372 N N . ALA B 1 31 ? 15.312 7.941 1.305 1 98.38 31 ALA B N 1
ATOM 1373 C CA . ALA B 1 31 ? 14.164 8.805 1.029 1 98.38 31 ALA B CA 1
ATOM 1374 C C . ALA B 1 31 ? 13.922 9.781 2.178 1 98.38 31 ALA B C 1
ATOM 1376 O O . ALA B 1 31 ? 14.523 9.648 3.248 1 98.38 31 ALA B O 1
ATOM 1377 N N . CYS B 1 32 ? 13.109 10.773 1.914 1 98.69 32 CYS B N 1
ATOM 1378 C CA . CYS B 1 32 ? 12.664 11.688 2.959 1 98.69 32 CYS B CA 1
ATOM 1379 C C . CYS B 1 32 ? 11.18 11.508 3.248 1 98.69 32 CYS B C 1
ATOM 1381 O O . CYS B 1 32 ? 10.445 10.969 2.416 1 98.69 32 CYS B O 1
ATOM 1383 N N . LEU B 1 33 ? 10.781 11.938 4.395 1 98.88 33 LEU B N 1
ATOM 1384 C CA . LEU B 1 33 ? 9.391 11.805 4.801 1 98.88 33 LEU B CA 1
ATOM 1385 C C . LEU B 1 33 ? 8.75 13.18 5.008 1 98.88 33 LEU B C 1
ATOM 1387 O O . LEU B 1 33 ? 9.398 14.094 5.512 1 98.88 33 LEU B O 1
ATOM 1391 N N . GLU B 1 34 ? 7.539 13.289 4.625 1 98.94 34 GLU B N 1
ATOM 1392 C CA . GLU B 1 34 ? 6.668 14.32 5.172 1 98.94 34 GLU B CA 1
ATOM 1393 C C . GLU B 1 34 ? 5.574 13.719 6.051 1 98.94 34 GLU B C 1
ATOM 1395 O O . GLU B 1 34 ? 4.82 12.859 5.605 1 98.94 34 GLU B O 1
ATOM 1400 N N . LEU B 1 35 ? 5.574 14.203 7.246 1 98.88 35 LEU B N 1
ATOM 1401 C CA . LEU B 1 35 ? 4.531 13.805 8.188 1 98.88 35 LEU B CA 1
ATOM 1402 C C . LEU B 1 35 ? 3.408 14.836 8.227 1 98.88 35 LEU B C 1
ATOM 1404 O O . LEU B 1 35 ? 3.662 16.031 8.375 1 98.88 35 LEU B O 1
ATOM 1408 N N . VAL B 1 36 ? 2.195 14.32 8.07 1 98.75 36 VAL B N 1
ATOM 1409 C CA . VAL B 1 36 ? 1.061 15.234 8.016 1 98.75 36 VAL B CA 1
ATOM 1410 C C . VAL B 1 36 ? 0.069 14.898 9.125 1 98.75 36 VAL B C 1
ATOM 1412 O O . VAL B 1 36 ? -0.289 13.727 9.312 1 98.75 36 VAL B O 1
ATOM 1415 N N . TYR B 1 37 ? -0.323 15.859 9.867 1 97.88 37 TYR B N 1
ATOM 1416 C CA . TYR B 1 37 ? -1.41 15.781 10.836 1 97.88 37 TYR B CA 1
ATOM 1417 C C . TYR B 1 37 ? -2.541 16.734 10.469 1 97.88 37 TYR B C 1
ATOM 1419 O O . TYR B 1 37 ? -2.314 17.938 10.281 1 97.88 37 TYR B O 1
ATOM 1427 N N . VAL B 1 38 ? -3.725 16.203 10.344 1 96.44 38 VAL B N 1
ATOM 1428 C CA . VAL B 1 38 ? -4.906 17 10.039 1 96.44 38 VAL B CA 1
ATOM 1429 C C . VAL B 1 38 ? -5.738 17.188 11.305 1 96.44 38 VAL B C 1
ATOM 1431 O O . VAL B 1 38 ? -6.047 16.219 12.008 1 96.44 38 VAL B O 1
ATOM 1434 N N . TYR B 1 39 ? -6.09 18.422 11.609 1 90.88 39 TYR B N 1
ATOM 1435 C CA . TYR B 1 39 ? -6.879 18.688 12.805 1 90.88 39 TYR B CA 1
ATOM 1436 C C . TYR B 1 39 ? -8.109 19.516 12.469 1 90.88 39 TYR B C 1
ATOM 1438 O O . TYR B 1 39 ? -8.164 20.156 11.414 1 90.88 39 TYR B O 1
ATOM 1446 N N . GLU B 1 40 ? -9.195 19.25 13.25 1 84.25 40 GLU B N 1
ATOM 1447 C CA . GLU B 1 40 ? -10.406 20.047 13.109 1 84.25 40 GLU B CA 1
ATOM 1448 C C . GLU B 1 40 ? -10.477 21.141 14.164 1 84.25 40 GLU B C 1
ATOM 1450 O O . GLU B 1 40 ? -10.062 20.938 15.305 1 84.25 40 GLU B O 1
ATOM 1455 N N . ASP B 1 41 ? -10.859 22.375 13.719 1 71.94 41 ASP B N 1
ATOM 1456 C CA . ASP B 1 41 ? -11.023 23.484 14.641 1 71.94 41 ASP B CA 1
ATOM 1457 C C . ASP B 1 41 ? -12.172 23.234 15.617 1 71.94 41 ASP B C 1
ATOM 1459 O O . ASP B 1 41 ? -13.148 22.562 15.266 1 71.94 41 ASP B O 1
ATOM 1463 N N . ALA B 1 42 ? -11.984 23.266 16.938 1 59.94 42 ALA B N 1
ATOM 1464 C CA . ALA B 1 42 ? -12.961 23.141 18.016 1 59.94 42 ALA B CA 1
ATOM 1465 C C . ALA B 1 42 ? -14.172 24.031 17.766 1 59.94 42 ALA B C 1
ATOM 1467 O O . ALA B 1 42 ? -15.164 23.953 18.5 1 59.94 42 ALA B O 1
ATOM 1468 N N . ILE B 1 43 ? -14.078 25.047 16.938 1 56.84 43 ILE B N 1
ATOM 1469 C CA . ILE B 1 43 ? -15.203 25.984 16.906 1 56.84 43 ILE B CA 1
ATOM 1470 C C . ILE B 1 43 ? -16.516 25.203 16.75 1 56.84 43 ILE B C 1
ATOM 1472 O O . ILE B 1 43 ? -17.531 25.578 17.344 1 56.84 43 ILE B O 1
ATOM 1476 N N . TYR B 1 44 ? -16.531 24.219 15.992 1 53.31 44 TYR B N 1
ATOM 1477 C CA . TYR B 1 44 ? -17.828 23.609 15.695 1 53.31 44 TYR B CA 1
ATOM 1478 C C . TYR B 1 44 ? -18.344 22.828 16.906 1 53.31 44 TYR B C 1
ATOM 1480 O O . TYR B 1 44 ? -19.5 22.391 16.906 1 53.31 44 TYR B O 1
ATOM 1488 N N . LEU B 1 45 ? -17.531 22.641 17.891 1 50.72 45 LEU B N 1
ATOM 1489 C CA . LEU B 1 45 ? -18 21.859 19.031 1 50.72 45 LEU B CA 1
ATOM 1490 C C . LEU B 1 45 ? -18.703 22.734 20.047 1 50.72 45 LEU B C 1
ATOM 1492 O O . LEU B 1 45 ? -19.344 22.234 20.984 1 50.72 45 LEU B O 1
ATOM 1496 N N . VAL B 1 46 ? -18.312 24.078 20.25 1 50.34 46 VAL B N 1
ATOM 1497 C CA . VAL B 1 46 ? -18.828 24.781 21.422 1 50.34 46 VAL B CA 1
ATOM 1498 C C . VAL B 1 46 ? -19.953 25.719 20.984 1 50.34 46 VAL B C 1
ATOM 1500 O O . VAL B 1 46 ? -19.859 26.375 19.953 1 50.34 46 VAL B O 1
ATOM 1503 N N . ASP B 1 47 ? -21.234 25.578 21.484 1 49.84 47 ASP B N 1
ATOM 1504 C CA . ASP B 1 47 ? -22.297 26.562 21.5 1 49.84 47 ASP B CA 1
ATOM 1505 C C . ASP B 1 47 ? -21.75 27.953 21.781 1 49.84 47 ASP B C 1
ATOM 1507 O O . ASP B 1 47 ? -20.719 28.094 22.453 1 49.84 47 ASP B O 1
ATOM 1511 N N . GLU B 1 48 ? -22.188 29.141 21.188 1 49.22 48 GLU B N 1
ATOM 1512 C CA . GLU B 1 48 ? -21.906 30.578 21.297 1 49.22 48 GLU B CA 1
ATOM 1513 C C . GLU B 1 48 ? -21.547 30.953 22.719 1 49.22 48 GLU B C 1
ATOM 1515 O O . GLU B 1 48 ? -20.953 32 22.969 1 49.22 48 GLU B O 1
ATOM 1520 N N . ASN B 1 49 ? -22.578 30.688 23.625 1 47.19 49 ASN B N 1
ATOM 1521 C CA . ASN B 1 49 ? -22.453 31.375 24.906 1 47.19 49 ASN B CA 1
ATOM 1522 C C . ASN B 1 49 ? -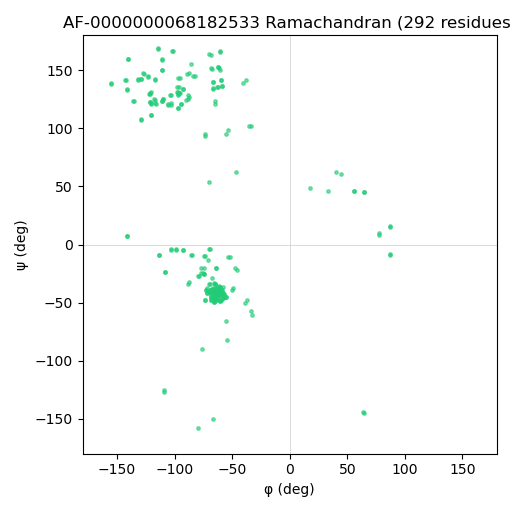21.109 31.078 25.578 1 47.19 49 ASN B C 1
ATOM 1524 O O . ASN B 1 49 ? -20.766 31.688 26.594 1 47.19 49 ASN B O 1
ATOM 1528 N N . TYR B 1 50 ? -20.891 29.828 25.969 1 46.22 50 TYR B N 1
ATOM 1529 C CA . TYR B 1 50 ? -19.969 29.609 27.078 1 46.22 50 TYR B CA 1
ATOM 1530 C C . TYR B 1 50 ? -18.547 30 26.688 1 46.22 50 TYR B C 1
ATOM 1532 O O . TYR B 1 50 ? -18.25 30.156 25.516 1 46.22 50 TYR B O 1
ATOM 1540 N N . PHE B 1 51 ? -17.312 29.281 27.328 1 48.16 51 PHE B N 1
ATOM 1541 C CA . PHE B 1 51 ? -15.961 29.547 27.828 1 48.16 51 PHE B CA 1
ATOM 1542 C C . PHE B 1 51 ? -14.969 29.656 26.672 1 48.16 51 PHE B C 1
ATOM 1544 O O . PHE B 1 51 ? -15.312 29.344 25.531 1 48.16 51 PHE B O 1
ATOM 1551 N N . ASN B 1 52 ? -13.43 29.406 27 1 58.59 52 ASN B N 1
ATOM 1552 C CA . ASN B 1 52 ? -12.047 29.672 26.625 1 58.59 52 ASN B CA 1
ATOM 1553 C C . ASN B 1 52 ? -11.664 28.984 25.328 1 58.59 52 ASN B C 1
ATOM 1555 O O . ASN B 1 52 ? -10.867 28.031 25.328 1 58.59 52 ASN B O 1
ATOM 1559 N N . TYR B 1 53 ? -12.531 29.297 24.312 1 63.5 53 TYR B N 1
ATOM 1560 C CA . TYR B 1 53 ? -12.273 28.828 22.953 1 63.5 53 TYR B CA 1
ATOM 1561 C C . TYR B 1 53 ? -10.789 28.906 22.625 1 63.5 53 TYR B C 1
ATOM 1563 O O . TYR B 1 53 ? -10.219 27.953 22.078 1 63.5 53 TYR B O 1
ATOM 1571 N N . GLU B 1 54 ? -10.367 30.016 22.906 1 71.5 54 GLU B N 1
ATOM 1572 C CA . GLU B 1 54 ? -8.945 30.203 22.609 1 71.5 54 GLU B CA 1
ATOM 1573 C C . GLU B 1 54 ? -8.094 29.172 23.359 1 71.5 54 GLU B C 1
ATOM 1575 O O . GLU B 1 54 ? -7.129 28.641 22.797 1 71.5 54 GLU B O 1
ATOM 1580 N N . GLU B 1 55 ? -8.547 28.891 24.578 1 72.06 55 GLU B N 1
ATOM 1581 C CA . GLU B 1 55 ? -7.793 27.922 25.375 1 72.06 55 GLU B CA 1
ATOM 1582 C C . GLU B 1 55 ? -7.957 26.5 24.812 1 72.06 55 GLU B C 1
ATOM 1584 O O . GLU B 1 55 ? -6.996 25.734 24.797 1 72.06 55 GLU B O 1
ATOM 1589 N N . LEU B 1 56 ? -9.125 26.203 24.406 1 70.75 56 LEU B N 1
ATOM 1590 C CA . LEU B 1 56 ? -9.375 24.875 23.844 1 70.75 56 LEU B CA 1
ATOM 1591 C C . LEU B 1 56 ? -8.609 24.688 22.547 1 70.75 56 LEU B C 1
ATOM 1593 O O . LEU B 1 56 ? -8.008 23.625 22.312 1 70.75 56 LEU B O 1
ATOM 1597 N N . GLN B 1 57 ? -8.695 25.656 21.75 1 71.25 57 GLN B N 1
ATOM 1598 C CA . GLN B 1 57 ? -7.957 25.609 20.5 1 71.25 57 GLN B CA 1
ATOM 1599 C C . GLN B 1 57 ? -6.457 25.469 20.75 1 71.25 57 GLN B C 1
ATOM 1601 O O . GLN B 1 57 ? -5.781 24.703 20.047 1 71.25 57 GLN B O 1
ATOM 1606 N N . LYS B 1 58 ? -6.055 26.156 21.688 1 75.44 58 LYS B N 1
ATOM 1607 C CA . LYS B 1 58 ? -4.637 26.062 22.031 1 75.44 58 LYS B CA 1
ATOM 1608 C C . LYS B 1 58 ? -4.273 24.672 22.531 1 75.44 58 LYS B C 1
ATOM 1610 O O . LYS B 1 58 ? -3.195 24.156 22.219 1 75.44 58 LYS B O 1
ATOM 1615 N N . THR B 1 59 ? -5.238 24.125 23.188 1 75.31 59 THR B N 1
ATOM 1616 C CA . THR B 1 59 ? -4.98 22.797 23.719 1 75.31 59 THR B CA 1
ATOM 1617 C C . THR B 1 59 ? -4.945 21.75 22.609 1 75.31 59 THR B C 1
ATOM 1619 O O . THR B 1 59 ? -4.051 20.906 22.562 1 75.31 59 THR B O 1
ATOM 1622 N N . ILE B 1 60 ? -5.848 21.875 21.719 1 73.62 60 ILE B N 1
ATOM 1623 C CA . ILE B 1 60 ? -5.91 20.938 20.594 1 73.62 60 ILE B CA 1
ATOM 1624 C C . ILE B 1 60 ? -4.672 21.109 19.719 1 73.62 60 ILE B C 1
ATOM 1626 O O . ILE B 1 60 ? -4.031 20.125 19.344 1 73.62 60 ILE B O 1
ATOM 1630 N N . HIS B 1 61 ? -4.445 22.297 19.531 1 79.12 61 HIS B N 1
ATOM 1631 C CA . HIS B 1 61 ? -3.275 22.609 18.703 1 79.12 61 HIS B CA 1
ATOM 1632 C C . HIS B 1 61 ? -1.998 22.094 19.375 1 79.12 61 HIS B C 1
ATOM 1634 O O . HIS B 1 61 ? -1.138 21.516 18.703 1 79.12 61 HIS B O 1
ATOM 1640 N N . SER B 1 62 ? -2.023 22.297 20.625 1 84.94 62 SER B N 1
ATOM 1641 C CA . SER B 1 62 ? -0.838 21.844 21.344 1 84.94 62 SER B CA 1
ATOM 1642 C C . SER B 1 62 ? -0.709 20.328 21.312 1 84.94 62 SER B C 1
ATOM 1644 O O . SER B 1 62 ? 0.394 19.797 21.172 1 84.94 62 SER B O 1
ATOM 1646 N N . SER B 1 63 ? -1.776 19.656 21.391 1 87.94 63 SER B N 1
ATOM 1647 C CA . SER B 1 63 ? -1.758 18.203 21.375 1 87.94 63 SER B CA 1
ATOM 1648 C C . SER B 1 63 ? -1.363 17.672 20 1 87.94 63 SER B C 1
ATOM 1650 O O . SER B 1 63 ? -0.562 16.75 19.891 1 87.94 63 SER B O 1
ATOM 1652 N N . SER B 1 64 ? -1.893 18.297 18.984 1 90 64 SER B N 1
ATOM 1653 C CA . SER B 1 64 ? -1.57 17.891 17.609 1 90 64 SER B CA 1
ATOM 1654 C C . SER B 1 64 ? -0.103 18.156 17.297 1 90 64 SER B C 1
ATOM 1656 O O . SER B 1 64 ? 0.565 17.328 16.688 1 90 64 SER B O 1
ATOM 1658 N N . GLU B 1 65 ? 0.357 19.281 17.781 1 92.75 65 GLU B N 1
ATOM 1659 C CA . GLU B 1 65 ? 1.762 19.625 17.578 1 92.75 65 GLU B CA 1
ATOM 1660 C C . GLU B 1 65 ? 2.678 18.641 18.297 1 92.75 65 GLU B C 1
ATOM 1662 O O . GLU B 1 65 ? 3.74 18.281 17.781 1 92.75 65 GLU B O 1
ATOM 1667 N N . LYS B 1 66 ? 2.244 18.25 19.453 1 94.94 66 LYS B N 1
ATOM 1668 C CA . LYS B 1 66 ? 3.039 17.281 20.219 1 94.94 66 LYS B CA 1
ATOM 1669 C C . LYS B 1 66 ? 3.133 15.945 19.484 1 94.94 66 LYS B C 1
ATOM 1671 O O . LYS B 1 66 ? 4.215 15.367 19.391 1 94.94 66 LYS B O 1
ATOM 1676 N N . ILE B 1 67 ? 2.064 15.492 19 1 95.38 67 ILE B N 1
ATOM 1677 C CA . ILE B 1 67 ? 2.031 14.234 18.281 1 95.38 67 ILE B CA 1
ATOM 1678 C C . ILE B 1 67 ? 2.951 14.312 17.062 1 95.38 67 ILE B C 1
ATOM 1680 O O . ILE B 1 67 ? 3.76 13.406 16.828 1 95.38 67 ILE B O 1
ATOM 1684 N N . LEU B 1 68 ? 2.805 15.352 16.344 1 97.12 68 LEU B N 1
ATOM 1685 C CA . LEU B 1 68 ? 3.607 15.547 15.141 1 97.12 68 LEU B CA 1
ATOM 1686 C C . LEU B 1 68 ? 5.086 15.672 15.492 1 97.12 68 LEU B C 1
ATOM 1688 O O . LEU B 1 68 ? 5.938 15.086 14.82 1 97.12 68 LEU B O 1
ATOM 1692 N N . ALA B 1 69 ? 5.387 16.359 16.531 1 96.88 69 ALA B N 1
ATOM 1693 C CA . ALA B 1 69 ? 6.77 16.547 16.969 1 96.88 69 ALA B CA 1
ATOM 1694 C C . ALA B 1 69 ? 7.391 15.219 17.406 1 96.88 69 ALA B C 1
ATOM 1696 O O . ALA B 1 69 ? 8.555 14.938 17.109 1 96.88 69 ALA B O 1
ATOM 1697 N N . GLU B 1 70 ? 6.648 14.477 18.109 1 97.44 70 GLU B N 1
ATOM 1698 C CA . GLU B 1 70 ? 7.121 13.164 18.547 1 97.44 70 GLU B CA 1
ATOM 1699 C C . GLU B 1 70 ? 7.391 12.25 17.359 1 97.44 70 GLU B C 1
ATOM 1701 O O . GLU B 1 70 ? 8.398 11.531 17.328 1 97.44 70 GLU B O 1
ATOM 1706 N N . ALA B 1 71 ? 6.52 12.281 16.438 1 98.12 71 ALA B N 1
ATOM 1707 C CA . ALA B 1 71 ? 6.711 11.492 15.227 1 98.12 71 ALA B CA 1
ATOM 1708 C C . ALA B 1 71 ? 7.969 11.938 14.484 1 98.12 71 ALA B C 1
ATOM 1710 O O . ALA B 1 71 ? 8.758 11.102 14.039 1 98.12 71 ALA B O 1
ATOM 1711 N N . ALA B 1 72 ? 8.141 13.203 14.367 1 98.44 72 ALA B N 1
ATOM 1712 C CA . ALA B 1 72 ? 9.305 13.75 13.672 1 98.44 72 ALA B CA 1
ATOM 1713 C C . ALA B 1 72 ? 10.602 13.359 14.383 1 98.44 72 ALA B C 1
ATOM 1715 O O . ALA B 1 72 ? 11.609 13.102 13.727 1 98.44 72 ALA B O 1
ATOM 1716 N N . ALA B 1 73 ? 10.539 13.336 15.625 1 98.12 73 ALA B N 1
ATOM 1717 C CA . ALA B 1 73 ? 11.719 12.969 16.422 1 98.12 73 ALA B CA 1
ATOM 1718 C C . ALA B 1 73 ? 12.148 11.531 16.125 1 98.12 73 ALA B C 1
ATOM 1720 O O . ALA B 1 73 ? 13.344 11.242 16.031 1 98.12 73 ALA B O 1
ATOM 1721 N N . VAL B 1 74 ? 11.172 10.695 16.062 1 97 74 VAL B N 1
ATOM 1722 C CA . VAL B 1 74 ? 11.438 9.297 15.727 1 97 74 VAL B CA 1
ATOM 1723 C C . VAL B 1 74 ? 12.156 9.211 14.383 1 97 74 VAL B C 1
ATOM 1725 O O . VAL B 1 74 ? 13.156 8.5 14.258 1 97 74 VAL B O 1
ATOM 1728 N N . VAL B 1 75 ? 11.703 9.945 13.414 1 98.5 75 VAL B N 1
ATOM 1729 C CA . VAL B 1 75 ? 12.266 9.922 12.07 1 98.5 75 VAL B CA 1
ATOM 1730 C C . VAL B 1 75 ? 13.672 10.516 12.078 1 98.5 75 VAL B C 1
ATOM 1732 O O . VAL B 1 75 ? 14.609 9.922 11.555 1 98.5 75 VAL B O 1
ATOM 1735 N N . SER B 1 76 ? 13.805 11.641 12.742 1 98 76 SER B N 1
ATOM 1736 C CA . SER B 1 76 ? 15.094 12.328 12.812 1 98 76 SER B CA 1
ATOM 1737 C C . SER B 1 76 ? 16.141 11.461 13.492 1 98 76 SER B C 1
ATOM 1739 O O . SER B 1 76 ? 17.312 11.438 13.078 1 98 76 SER B O 1
ATOM 1741 N N . ALA B 1 77 ? 15.734 10.75 14.484 1 97.75 77 ALA B N 1
ATOM 1742 C CA . ALA B 1 77 ? 16.641 9.875 15.227 1 97.75 77 ALA B CA 1
ATOM 1743 C C . ALA B 1 77 ? 17.172 8.758 14.336 1 97.75 77 ALA B C 1
ATOM 1745 O O . ALA B 1 77 ? 18.219 8.18 14.617 1 97.75 77 ALA B O 1
ATOM 1746 N N . SER B 1 78 ? 16.484 8.539 13.336 1 97.31 78 SER B N 1
ATOM 1747 C CA . SER B 1 78 ? 16.891 7.48 12.406 1 97.31 78 SER B CA 1
ATOM 1748 C C . SER B 1 78 ? 17.766 8.031 11.281 1 97.31 78 SER B C 1
ATOM 1750 O O . SER B 1 78 ? 18.156 7.293 10.375 1 97.31 78 SER B O 1
ATOM 1752 N N . GLY B 1 79 ? 17.953 9.352 11.227 1 97.56 79 GLY B N 1
ATOM 1753 C CA . GLY B 1 79 ? 18.828 9.977 10.25 1 97.56 79 GLY B CA 1
ATOM 1754 C C . GLY B 1 79 ? 18.125 10.289 8.938 1 97.56 79 GLY B C 1
ATOM 1755 O O . GLY B 1 79 ? 18.781 10.531 7.922 1 97.56 79 GLY B O 1
ATOM 1756 N N . ILE B 1 80 ? 16.859 10.258 8.93 1 98.25 80 ILE B N 1
ATOM 1757 C CA . ILE B 1 80 ? 16.078 10.492 7.727 1 98.25 80 ILE B CA 1
ATOM 1758 C C . ILE B 1 80 ? 15.609 11.945 7.688 1 98.25 80 ILE B C 1
ATOM 1760 O O . ILE B 1 80 ? 15.102 12.469 8.688 1 98.25 80 ILE B O 1
ATOM 1764 N N . PRO B 1 81 ? 15.82 12.594 6.559 1 98.69 81 PRO B N 1
ATOM 1765 C CA . PRO B 1 81 ? 15.219 13.922 6.449 1 98.69 81 PRO B CA 1
ATOM 1766 C C . PRO B 1 81 ? 13.695 13.898 6.598 1 98.69 81 PRO B C 1
ATOM 1768 O O . PRO B 1 81 ? 13.031 13.031 6.027 1 98.69 81 PRO B O 1
ATOM 1771 N N . VAL B 1 82 ? 13.203 14.867 7.379 1 98.81 82 VAL B N 1
ATOM 1772 C CA . VAL B 1 82 ? 11.773 14.844 7.672 1 98.81 82 VAL B CA 1
ATOM 1773 C C . VAL B 1 82 ? 11.219 16.266 7.68 1 98.81 82 VAL B C 1
ATOM 1775 O O . VAL B 1 82 ? 11.867 17.188 8.195 1 98.81 82 VAL B O 1
ATOM 1778 N N . GLU B 1 83 ? 10.086 16.422 7 1 98.56 83 GLU B N 1
ATOM 1779 C CA . GLU B 1 83 ? 9.242 17.609 7.098 1 98.56 83 GLU B CA 1
ATOM 1780 C C . GLU B 1 83 ? 7.926 17.312 7.797 1 98.56 83 GLU B C 1
ATOM 1782 O O . GLU B 1 83 ? 7.469 16.156 7.789 1 98.56 83 GLU B O 1
ATOM 1787 N N . THR B 1 84 ? 7.418 18.312 8.453 1 98.5 84 THR B N 1
ATOM 1788 C CA . THR B 1 84 ? 6.125 18.156 9.109 1 98.5 84 THR B CA 1
ATOM 1789 C C . THR B 1 84 ? 5.133 19.203 8.617 1 98.5 84 THR B C 1
ATOM 1791 O O . THR B 1 84 ? 5.516 20.328 8.305 1 98.5 84 THR B O 1
ATOM 1794 N N . ARG B 1 85 ? 3.891 18.734 8.539 1 97.62 85 ARG B N 1
ATOM 1795 C CA . ARG B 1 85 ? 2.812 19.641 8.133 1 97.62 85 ARG B CA 1
ATOM 1796 C C . ARG B 1 85 ? 1.59 19.469 9.031 1 97.62 85 ARG B C 1
ATOM 1798 O O . ARG B 1 85 ? 1.11 18.344 9.227 1 97.62 85 ARG B O 1
ATOM 1805 N N . LEU B 1 86 ? 1.191 20.562 9.625 1 95.56 86 LEU B N 1
ATOM 1806 C CA . LEU B 1 86 ? -0.104 20.656 10.297 1 95.56 86 LEU B CA 1
ATOM 1807 C C . LEU B 1 86 ? -1.159 21.234 9.359 1 95.56 86 LEU B C 1
ATOM 1809 O O . LEU B 1 86 ? -0.994 22.344 8.844 1 95.56 86 LEU B O 1
ATOM 1813 N N . VAL B 1 87 ? -2.242 20.453 9.125 1 95.44 87 VAL B N 1
ATOM 1814 C CA . VAL B 1 87 ? -3.254 20.891 8.164 1 95.44 87 VAL B CA 1
ATOM 1815 C C . VAL B 1 87 ? -4.605 21 8.867 1 95.44 87 VAL B C 1
ATOM 1817 O O . VAL B 1 87 ? -5.051 20.062 9.531 1 95.44 87 VAL B O 1
ATOM 1820 N N . GLN B 1 88 ? -5.234 22.109 8.68 1 92.44 88 GLN B N 1
ATOM 1821 C CA . GLN B 1 88 ? -6.566 22.297 9.242 1 92.44 88 GLN B CA 1
ATOM 1822 C C . GLN B 1 88 ? -7.645 21.797 8.281 1 92.44 88 GLN B C 1
ATOM 1824 O O . GLN B 1 88 ? -7.625 22.109 7.094 1 92.44 88 GLN B O 1
ATOM 1829 N N . SER B 1 89 ? -8.562 20.922 8.617 1 90.75 89 SER B N 1
ATOM 1830 C CA . SER B 1 89 ? -9.594 20.328 7.77 1 90.75 89 SER B CA 1
ATOM 1831 C C . SER B 1 89 ? -10.625 21.359 7.344 1 90.75 89 SER B C 1
ATOM 1833 O O . SER B 1 89 ? -11.016 21.406 6.176 1 90.75 89 SER B O 1
ATOM 1835 N N . ASN B 1 90 ? -10.938 22.406 8.039 1 88.5 90 ASN B N 1
ATOM 1836 C CA . ASN B 1 90 ? -11.984 23.375 7.723 1 88.5 90 ASN B CA 1
ATOM 1837 C C . ASN B 1 90 ? -13.172 22.703 7.031 1 88.5 90 ASN B C 1
ATOM 1839 O O . ASN B 1 90 ? -13.609 23.141 5.969 1 88.5 90 ASN B O 1
ATOM 1843 N N . ASN B 1 91 ? -13.719 21.531 7.484 1 89.38 91 ASN B N 1
ATOM 1844 C CA . ASN B 1 91 ? -14.875 20.766 7.035 1 89.38 91 ASN B CA 1
ATOM 1845 C C . ASN B 1 91 ? -14.57 19.969 5.77 1 89.38 91 ASN B C 1
ATOM 1847 O O . ASN B 1 91 ? -15.484 19.484 5.094 1 89.38 91 ASN B O 1
ATOM 1851 N N . GLU B 1 92 ? -13.305 19.969 5.406 1 94.12 92 GLU B N 1
ATOM 1852 C CA . GLU B 1 92 ? -12.891 19.109 4.301 1 94.12 92 GLU B CA 1
ATOM 1853 C C . GLU B 1 92 ? -12.531 17.719 4.789 1 94.12 92 GLU B C 1
ATOM 1855 O O . GLU B 1 92 ? -12.094 17.547 5.93 1 94.12 92 GLU B O 1
ATOM 1860 N N . ARG B 1 93 ? -12.797 16.828 3.959 1 95.38 93 ARG B N 1
ATOM 1861 C CA . ARG B 1 93 ? -12.477 15.445 4.312 1 95.38 93 ARG B CA 1
ATOM 1862 C C . ARG B 1 93 ? -10.969 15.266 4.492 1 95.38 93 ARG B C 1
ATOM 1864 O O . ARG B 1 93 ? -10.18 15.711 3.658 1 95.38 93 ARG B O 1
ATOM 1871 N N . ILE B 1 94 ? -10.602 14.633 5.457 1 96.56 94 ILE B N 1
ATOM 1872 C CA . ILE B 1 94 ? -9.203 14.43 5.816 1 96.56 94 ILE B CA 1
ATOM 1873 C C . ILE B 1 94 ? -8.461 13.773 4.652 1 96.56 94 ILE B C 1
ATOM 1875 O O . ILE B 1 94 ? -7.375 14.203 4.277 1 96.56 94 ILE B O 1
ATOM 1879 N N . ALA B 1 95 ? -9.055 12.766 4.055 1 97.81 95 ALA B N 1
ATOM 1880 C CA . ALA B 1 95 ? -8.43 12.062 2.941 1 97.81 95 ALA B CA 1
ATOM 1881 C C . ALA B 1 95 ? -8.125 13.016 1.788 1 97.81 95 ALA B C 1
ATOM 1883 O O . ALA B 1 95 ? -7.059 12.938 1.177 1 97.81 95 ALA B O 1
ATOM 1884 N N . SER B 1 96 ? -9.047 13.922 1.508 1 98.12 96 SER B N 1
ATOM 1885 C CA . SER B 1 96 ? -8.859 14.898 0.438 1 98.12 96 SER B CA 1
ATOM 1886 C C . SER B 1 96 ? -7.672 15.812 0.725 1 98.12 96 SER B C 1
ATOM 1888 O O . SER B 1 96 ? -6.867 16.094 -0.167 1 98.12 96 SER B O 1
ATOM 1890 N N . LEU B 1 97 ? -7.559 16.188 1.931 1 98.44 97 LEU B N 1
ATOM 1891 C CA . LEU B 1 97 ? -6.461 17.062 2.338 1 98.44 97 LEU B CA 1
ATOM 1892 C C . LEU B 1 97 ? -5.125 16.328 2.229 1 98.44 97 LEU B C 1
ATOM 1894 O O . LEU B 1 97 ? -4.133 16.922 1.786 1 98.44 97 LEU B O 1
ATOM 1898 N N . LEU B 1 98 ? -5.109 15.078 2.576 1 98.62 98 LEU B N 1
ATOM 1899 C CA . LEU B 1 98 ? -3.879 14.297 2.516 1 98.62 98 LEU B CA 1
ATOM 1900 C C . LEU B 1 98 ? -3.432 14.102 1.071 1 98.62 98 LEU B C 1
ATOM 1902 O O . LEU B 1 98 ? -2.24 14.211 0.766 1 98.62 98 LEU B O 1
ATOM 1906 N N . VAL B 1 99 ? -4.363 13.836 0.207 1 98.56 99 VAL B N 1
ATOM 1907 C CA . VAL B 1 99 ? -4.035 13.633 -1.201 1 98.56 99 VAL B CA 1
ATOM 1908 C C . VAL B 1 99 ? -3.572 14.953 -1.819 1 98.56 99 VAL B C 1
ATOM 1910 O O . VAL B 1 99 ? -2.625 14.977 -2.607 1 98.56 99 VAL B O 1
ATOM 1913 N N . LYS B 1 100 ? -4.219 16.078 -1.438 1 98.5 100 LYS B N 1
ATOM 1914 C CA . LYS B 1 100 ? -3.775 17.391 -1.885 1 98.5 100 LYS B CA 1
ATOM 1915 C C . LYS B 1 100 ? -2.354 17.688 -1.414 1 98.5 100 LYS B C 1
ATOM 1917 O O . LYS B 1 100 ? -1.542 18.219 -2.17 1 98.5 100 LYS B O 1
ATOM 1922 N N . GLU B 1 101 ? -2.129 17.312 -0.193 1 98.5 101 GLU B N 1
ATOM 1923 C CA . GLU B 1 101 ? -0.791 17.516 0.354 1 98.5 101 GLU B CA 1
ATOM 1924 C C . GLU B 1 101 ? 0.238 16.656 -0.376 1 98.5 101 GLU B C 1
ATOM 1926 O O . GLU B 1 101 ? 1.362 17.109 -0.62 1 98.5 101 GLU B O 1
ATOM 1931 N N . ALA B 1 102 ? -0.086 15.422 -0.688 1 98.75 102 ALA B N 1
ATOM 1932 C CA . ALA B 1 102 ? 0.8 14.547 -1.452 1 98.75 102 ALA B CA 1
ATOM 1933 C C . ALA B 1 102 ? 1.146 15.164 -2.805 1 98.75 102 ALA B C 1
ATOM 1935 O O . ALA B 1 102 ? 2.299 15.125 -3.236 1 98.75 102 ALA B O 1
ATOM 1936 N N . GLU B 1 103 ? 0.144 15.734 -3.432 1 98.5 103 GLU B N 1
ATOM 1937 C CA . GLU B 1 103 ? 0.352 16.391 -4.719 1 98.5 103 GLU B CA 1
ATOM 1938 C C . GLU B 1 103 ? 1.243 17.625 -4.574 1 98.5 103 GLU B C 1
ATOM 1940 O O . GLU B 1 103 ? 2.213 17.781 -5.316 1 98.5 103 GLU B O 1
ATOM 1945 N N . ARG B 1 104 ? 0.874 18.453 -3.605 1 98.19 104 ARG B N 1
ATOM 1946 C CA . ARG B 1 104 ? 1.628 19.672 -3.363 1 98.19 104 ARG B CA 1
ATOM 1947 C C . ARG B 1 104 ? 3.104 19.375 -3.127 1 98.19 104 ARG B C 1
ATOM 1949 O O . ARG B 1 104 ? 3.977 20.062 -3.654 1 98.19 104 ARG B O 1
ATOM 1956 N N . TRP B 1 105 ? 3.391 18.406 -2.336 1 98.38 105 TRP B N 1
ATOM 1957 C CA . TRP B 1 105 ? 4.746 18.078 -1.905 1 98.38 105 TRP B CA 1
ATOM 1958 C C . TRP B 1 105 ? 5.441 17.172 -2.922 1 98.38 105 TRP B C 1
ATOM 1960 O O . TRP B 1 105 ? 6.609 16.828 -2.75 1 98.38 105 TRP B O 1
ATOM 1970 N N . GLN B 1 106 ? 4.598 16.688 -3.914 1 98.5 106 GLN B N 1
ATOM 1971 C CA . GLN B 1 106 ? 5.086 15.805 -4.969 1 98.5 106 GLN B CA 1
ATOM 1972 C C . GLN B 1 106 ? 5.555 14.469 -4.395 1 98.5 106 GLN B C 1
ATOM 1974 O O . GLN B 1 106 ? 6.637 13.992 -4.73 1 98.5 106 GLN B O 1
ATOM 1979 N N . ALA B 1 107 ? 4.723 13.945 -3.494 1 98.75 107 ALA B N 1
ATOM 1980 C CA . ALA B 1 107 ? 4.988 12.617 -2.951 1 98.75 107 ALA B CA 1
ATOM 1981 C C . ALA B 1 107 ? 4.941 11.555 -4.051 1 98.75 107 ALA B C 1
ATOM 1983 O O . ALA B 1 107 ? 4.207 11.703 -5.027 1 98.75 107 ALA B O 1
ATOM 1984 N N . GLU B 1 108 ? 5.676 10.5 -3.801 1 98.69 108 GLU B N 1
ATOM 1985 C CA . GLU B 1 108 ? 5.699 9.383 -4.746 1 98.69 108 GLU B CA 1
ATOM 1986 C C . GLU B 1 108 ? 5.078 8.133 -4.137 1 98.69 108 GLU B C 1
ATOM 1988 O O . GLU B 1 108 ? 4.805 7.16 -4.844 1 98.69 108 GLU B O 1
ATOM 1993 N N . LEU B 1 109 ? 4.832 8.25 -2.879 1 98.81 109 LEU B N 1
ATOM 1994 C CA . LEU B 1 109 ? 4.246 7.172 -2.096 1 98.81 109 LEU B CA 1
ATOM 1995 C C . LEU B 1 109 ? 3.516 7.723 -0.873 1 98.81 109 LEU B C 1
ATOM 1997 O O . LEU B 1 109 ? 3.994 8.656 -0.228 1 98.81 109 LEU B O 1
ATOM 2001 N N . ILE B 1 110 ? 2.387 7.168 -0.595 1 98.94 110 ILE B N 1
ATOM 2002 C CA . ILE B 1 110 ? 1.735 7.402 0.689 1 98.94 110 ILE B CA 1
ATOM 2003 C C . ILE B 1 110 ? 1.779 6.125 1.527 1 98.94 110 ILE B C 1
ATOM 2005 O O . ILE B 1 110 ? 1.396 5.051 1.056 1 98.94 110 ILE B O 1
ATOM 2009 N N . VAL B 1 111 ? 2.293 6.18 2.725 1 98.94 111 VAL B N 1
ATOM 2010 C CA . VAL B 1 111 ? 2.25 5.098 3.703 1 98.94 111 VAL B CA 1
ATOM 2011 C C . VAL B 1 111 ? 1.23 5.426 4.793 1 98.94 111 VAL B C 1
ATOM 2013 O O . VAL B 1 111 ? 1.362 6.434 5.488 1 98.94 111 VAL B O 1
ATOM 2016 N N . ILE B 1 112 ? 0.234 4.551 4.93 1 98.69 112 ILE B N 1
ATOM 2017 C CA . ILE B 1 112 ? -0.866 4.914 5.816 1 98.69 112 ILE B CA 1
ATOM 2018 C C . ILE B 1 112 ? -1.351 3.674 6.566 1 98.69 112 ILE B C 1
ATOM 2020 O O . ILE B 1 112 ? -1.346 2.568 6.02 1 98.69 112 ILE B O 1
ATOM 2024 N N . GLY B 1 113 ? -1.686 3.873 7.812 1 97.38 113 GLY B N 1
ATOM 2025 C CA . GLY B 1 113 ? -2.359 2.826 8.562 1 97.38 113 GLY B CA 1
ATOM 2026 C C . GLY B 1 113 ? -3.766 2.545 8.07 1 97.38 113 GLY B C 1
ATOM 2027 O O . GLY B 1 113 ? -4.48 3.463 7.66 1 97.38 113 GLY B O 1
ATOM 2028 N N . THR B 1 114 ? -4.203 1.362 8.242 1 95.38 114 THR B N 1
ATOM 2029 C CA . THR B 1 114 ? -5.516 0.968 7.738 1 95.38 114 THR B CA 1
ATOM 2030 C C . THR B 1 114 ? -6.625 1.536 8.617 1 95.38 114 THR B C 1
ATOM 2032 O O . THR B 1 114 ? -7.77 1.664 8.172 1 95.38 114 THR B O 1
ATOM 2035 N N . HIS B 1 115 ? -6.215 1.794 9.891 1 93.25 115 HIS B N 1
ATOM 2036 C CA . HIS B 1 115 ? -7.168 2.363 10.836 1 93.25 115 HIS B CA 1
ATOM 2037 C C . HIS B 1 115 ? -6.504 3.414 11.719 1 93.25 115 HIS B C 1
ATOM 2039 O O . HIS B 1 115 ? -5.277 3.465 11.82 1 93.25 115 HIS B O 1
ATOM 2045 N N . GLY B 1 116 ? -7.355 4.27 12.289 1 89.94 116 GLY B N 1
ATOM 2046 C CA . GLY B 1 116 ? -6.902 5.246 13.273 1 89.94 116 GLY B CA 1
ATOM 2047 C C . G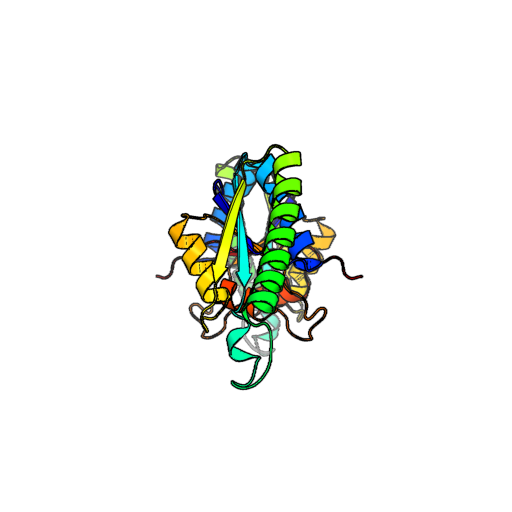LY B 1 116 ? -7.367 4.934 14.68 1 89.94 116 GLY B C 1
ATOM 2048 O O . GLY B 1 116 ? -7.191 3.811 15.164 1 89.94 116 GLY B O 1
ATOM 2049 N N . HIS B 1 117 ? -7.992 5.883 15.227 1 85.12 117 HIS B N 1
ATOM 2050 C CA . HIS B 1 117 ? -8.383 5.777 16.625 1 85.12 117 HIS B CA 1
ATOM 2051 C C . HIS B 1 117 ? -9.602 4.867 16.781 1 85.12 117 HIS B C 1
ATOM 2053 O O . HIS B 1 117 ? -9.891 4.402 17.891 1 85.12 117 HIS B O 1
ATOM 2059 N N . SER B 1 118 ? -10.281 4.711 15.727 1 75.62 118 SER B N 1
ATOM 2060 C CA . SER B 1 118 ? -11.492 3.92 15.867 1 75.62 118 SER B CA 1
ATOM 2061 C C . SER B 1 118 ? -11.172 2.451 16.125 1 75.62 118 SER B C 1
ATOM 2063 O O . SER B 1 118 ? -12.008 1.71 16.656 1 75.62 118 SER B O 1
ATOM 2065 N N . GLY B 1 119 ? -9.906 2.043 16.125 1 65.25 119 GLY B N 1
ATOM 2066 C CA . GLY B 1 119 ? -9.508 0.667 16.359 1 65.25 119 GLY B CA 1
ATOM 2067 C C . GLY B 1 119 ? -9.992 -0.293 15.297 1 65.25 119 GLY B C 1
ATOM 2068 O O . GLY B 1 119 ? -10.117 0.081 14.125 1 65.25 119 GLY B O 1
ATOM 2069 N N . PHE B 1 120 ? -10.328 -1.592 15.875 1 63.44 120 PHE B N 1
ATOM 2070 C CA . PHE B 1 120 ? -10.82 -2.674 15.031 1 63.44 120 PHE B CA 1
ATOM 2071 C C . PHE B 1 120 ? -12.25 -2.41 14.594 1 63.44 120 PHE B C 1
ATOM 2073 O O . PHE B 1 120 ? -13.141 -2.23 15.43 1 63.44 120 PHE B O 1
ATOM 2080 N N . SER B 1 121 ? -12.328 -1.861 13.469 1 66.75 121 SER B N 1
ATOM 2081 C CA . SER B 1 121 ? -13.656 -1.691 12.875 1 66.75 121 SER B CA 1
ATOM 2082 C C . SER B 1 121 ? -13.969 -2.814 11.891 1 66.75 121 SER B C 1
ATOM 2084 O O . SER B 1 121 ? -13.055 -3.459 11.367 1 66.75 121 SER B O 1
ATOM 2086 N N . ARG B 1 122 ? -15.109 -3.182 11.891 1 77.69 122 ARG B N 1
ATOM 2087 C CA . ARG B 1 122 ? -15.602 -4.176 10.938 1 77.69 122 ARG B CA 1
ATOM 2088 C C . ARG B 1 122 ? -15.289 -3.771 9.508 1 77.69 122 ARG B C 1
ATOM 2090 O O . ARG B 1 122 ? -15.359 -4.594 8.594 1 77.69 122 ARG B O 1
ATOM 2097 N N . LEU B 1 123 ? -14.852 -2.535 9.453 1 82.62 123 LEU B N 1
ATOM 2098 C CA . LEU B 1 123 ? -14.57 -2.043 8.109 1 82.62 123 LEU B CA 1
ATOM 2099 C C . LEU B 1 123 ? -13.188 -2.484 7.648 1 82.62 123 LEU B C 1
ATOM 2101 O O . LEU B 1 123 ? -12.266 -2.615 8.461 1 82.62 123 LEU B O 1
ATOM 2105 N N . LEU B 1 124 ? -13.055 -2.764 6.398 1 86.56 124 LEU B N 1
ATOM 2106 C CA . LEU B 1 124 ? -11.773 -3.158 5.82 1 86.56 124 LEU B CA 1
ATOM 2107 C C . LEU B 1 124 ? -10.719 -2.084 6.055 1 86.56 124 LEU B C 1
ATOM 2109 O O . LEU B 1 124 ? -9.602 -2.387 6.473 1 86.56 124 LEU B O 1
ATOM 2113 N N . LEU B 1 125 ? -11.188 -0.863 5.777 1 93.12 125 LEU B N 1
ATOM 2114 C CA . LEU B 1 125 ? -10.344 0.314 5.961 1 93.12 125 LEU B CA 1
ATOM 2115 C C . LEU B 1 125 ? -11.094 1.399 6.73 1 93.12 125 LEU B C 1
ATOM 2117 O O . LEU B 1 125 ? -12.305 1.554 6.578 1 93.12 125 LEU B O 1
ATOM 2121 N N . GLY B 1 126 ? -10.328 2.051 7.566 1 93.88 126 GLY B N 1
ATOM 2122 C CA . GLY B 1 126 ? -10.883 3.273 8.117 1 93.88 126 GLY B CA 1
ATOM 2123 C C . GLY B 1 126 ? -11.219 4.309 7.059 1 93.88 126 GLY B C 1
ATOM 2124 O O . GLY B 1 126 ? -10.727 4.23 5.93 1 93.88 126 GLY B O 1
ATOM 2125 N N . SER B 1 127 ? -11.969 5.293 7.441 1 93.81 127 SER B N 1
ATOM 2126 C CA . SER B 1 127 ? -12.516 6.277 6.512 1 93.81 127 SER B CA 1
ATOM 2127 C C . SER B 1 127 ? -11.398 7.047 5.809 1 93.81 127 SER B C 1
ATOM 2129 O O . SER B 1 127 ? -11.484 7.312 4.609 1 93.81 127 SER B O 1
ATOM 2131 N N . VAL B 1 128 ? -10.352 7.363 6.512 1 96.06 128 VAL B N 1
ATOM 2132 C CA . VAL B 1 128 ? -9.266 8.148 5.922 1 96.06 128 VAL B CA 1
ATOM 2133 C C . VAL B 1 128 ? -8.461 7.273 4.961 1 96.06 128 VAL B C 1
ATOM 2135 O O . VAL B 1 128 ? -8.203 7.672 3.824 1 96.06 128 VAL B O 1
ATOM 2138 N N . ALA B 1 129 ? -8.102 6.102 5.402 1 97.06 129 ALA B N 1
ATOM 2139 C CA . ALA B 1 129 ? -7.367 5.191 4.531 1 97.06 129 ALA B CA 1
ATOM 2140 C C . ALA B 1 129 ? -8.164 4.871 3.27 1 97.06 129 ALA B C 1
ATOM 2142 O O . ALA B 1 129 ? -7.621 4.887 2.162 1 97.06 129 ALA B O 1
ATOM 2143 N N . GLU B 1 130 ? -9.398 4.629 3.445 1 95.5 130 GLU B N 1
ATOM 2144 C CA . GLU B 1 130 ? -10.266 4.355 2.303 1 95.5 130 GLU B CA 1
ATOM 2145 C C . GLU B 1 130 ? -10.297 5.535 1.339 1 95.5 130 GLU B C 1
ATOM 2147 O O . GLU B 1 130 ? -10.203 5.355 0.123 1 95.5 130 GLU B O 1
ATOM 2152 N N . GLY B 1 131 ? -10.508 6.719 1.904 1 96.75 131 GLY B N 1
ATOM 2153 C CA . GLY B 1 131 ? -10.531 7.914 1.076 1 96.75 131 GLY B CA 1
ATOM 2154 C C . GLY B 1 131 ? -9.242 8.141 0.321 1 96.75 131 GLY B C 1
ATOM 2155 O O . GLY B 1 131 ? -9.258 8.516 -0.854 1 96.75 131 GLY B O 1
ATOM 2156 N N . VAL B 1 132 ? -8.086 7.875 0.927 1 98.19 132 VAL B N 1
ATOM 2157 C CA . VAL B 1 132 ? -6.781 8.039 0.303 1 98.19 132 VAL B CA 1
ATOM 2158 C C . VAL B 1 132 ? -6.629 7.047 -0.847 1 98.19 132 VAL B C 1
ATOM 2160 O O . VAL B 1 132 ? -6.234 7.426 -1.953 1 98.19 132 VAL B O 1
ATOM 2163 N N . VAL B 1 133 ? -6.992 5.801 -0.598 1 97.06 133 VAL B N 1
ATOM 2164 C CA . VAL B 1 133 ? -6.887 4.785 -1.641 1 97.06 133 VAL B CA 1
ATOM 2165 C C . VAL B 1 133 ? -7.777 5.16 -2.822 1 97.06 133 VAL B C 1
ATOM 2167 O O . VAL B 1 133 ? -7.395 4.98 -3.98 1 97.06 133 VAL B O 1
ATOM 2170 N N . ARG B 1 134 ? -8.891 5.727 -2.523 1 94.88 134 ARG B N 1
ATOM 2171 C CA . ARG B 1 134 ? -9.859 6.098 -3.547 1 94.88 134 ARG B CA 1
ATOM 2172 C C . ARG B 1 134 ? -9.352 7.254 -4.398 1 94.88 134 ARG B C 1
ATOM 2174 O O . ARG B 1 134 ? -9.539 7.27 -5.617 1 94.88 134 ARG B O 1
ATOM 2181 N N . MET B 1 135 ? -8.609 8.148 -3.809 1 96.38 135 MET B N 1
ATOM 2182 C CA . MET B 1 135 ? -8.359 9.422 -4.477 1 96.38 135 MET B CA 1
ATOM 2183 C C . MET B 1 135 ? -6.918 9.508 -4.969 1 96.38 135 MET B C 1
ATOM 2185 O O . MET B 1 135 ? -6.609 10.297 -5.863 1 96.38 135 MET B O 1
ATOM 2189 N N . ALA B 1 136 ? -6.066 8.742 -4.352 1 96.38 136 ALA B N 1
ATOM 2190 C CA . ALA B 1 136 ? -4.645 8.891 -4.648 1 96.38 136 ALA B CA 1
ATOM 2191 C C . ALA B 1 136 ? -4.336 8.461 -6.082 1 96.38 136 ALA B C 1
ATOM 2193 O O . ALA B 1 136 ? -4.879 7.465 -6.566 1 96.38 136 ALA B O 1
ATOM 2194 N N . SER B 1 137 ? -3.494 9.195 -6.711 1 94.88 137 SER B N 1
ATOM 2195 C CA . SER B 1 137 ? -3.016 8.852 -8.047 1 94.88 137 SER B CA 1
ATOM 2196 C C . SER B 1 137 ? -1.65 8.172 -7.984 1 94.88 137 SER B C 1
ATOM 2198 O O . SER B 1 137 ? -1.119 7.742 -9.008 1 94.88 137 SER B O 1
ATOM 2200 N N . ILE B 1 138 ? -1.095 8.086 -6.816 1 97.44 138 ILE B N 1
ATOM 2201 C CA . ILE B 1 138 ? 0.213 7.473 -6.609 1 97.44 138 ILE B CA 1
ATOM 2202 C C . ILE B 1 138 ? 0.062 6.207 -5.77 1 97.44 138 ILE B C 1
ATOM 2204 O O . ILE B 1 138 ? -0.982 5.98 -5.152 1 97.44 138 ILE B O 1
ATOM 2208 N N . PRO B 1 139 ? 1.096 5.387 -5.66 1 98.56 139 PRO B N 1
ATOM 2209 C CA . PRO B 1 139 ? 1.042 4.156 -4.863 1 98.56 139 PRO B CA 1
ATOM 2210 C C . PRO B 1 139 ? 0.734 4.422 -3.389 1 98.56 139 PRO B C 1
ATOM 2212 O O . PRO B 1 139 ? 1.192 5.422 -2.828 1 98.56 139 PRO B O 1
ATOM 2215 N N . VAL B 1 140 ? -0.072 3.529 -2.809 1 98.88 140 VAL B N 1
ATOM 2216 C CA . VAL B 1 140 ? -0.41 3.604 -1.391 1 98.88 140 VAL B CA 1
ATOM 2217 C C . VAL B 1 140 ? 0.007 2.312 -0.691 1 98.88 140 VAL B C 1
ATOM 2219 O O . VAL B 1 140 ? -0.389 1.22 -1.104 1 98.88 140 VAL B O 1
ATOM 2222 N N . LEU B 1 141 ? 0.815 2.447 0.297 1 98.88 141 LEU B N 1
ATOM 2223 C CA . LEU B 1 141 ? 1.233 1.328 1.135 1 98.88 141 LEU B CA 1
ATOM 2224 C C . LEU B 1 141 ? 0.395 1.259 2.406 1 98.88 141 LEU B C 1
ATOM 2226 O O . LEU B 1 141 ? 0.429 2.178 3.229 1 98.88 141 LEU B O 1
ATOM 2230 N N . LEU B 1 142 ? -0.309 0.186 2.535 1 98.56 142 LEU B N 1
ATOM 2231 C CA . LEU B 1 142 ? -1.197 -0.022 3.672 1 98.56 142 LEU B CA 1
ATOM 2232 C C . LEU B 1 142 ? -0.507 -0.839 4.758 1 98.56 142 LEU B C 1
ATOM 2234 O O . LEU B 1 142 ? 0.041 -1.908 4.484 1 98.56 142 LEU B O 1
ATOM 2238 N N . ILE B 1 143 ? -0.602 -0.317 5.98 1 97.69 143 ILE B N 1
ATOM 2239 C CA . ILE B 1 143 ? -0.008 -0.992 7.129 1 97.69 143 ILE B CA 1
ATOM 2240 C C . ILE B 1 143 ? -1.092 -1.313 8.156 1 97.69 143 ILE B C 1
ATOM 2242 O O . ILE B 1 143 ? -1.802 -0.418 8.617 1 97.69 143 ILE B O 1
ATOM 2246 N N . ARG B 1 144 ? -1.197 -2.543 8.43 1 92.31 144 ARG B N 1
ATOM 2247 C CA . ARG B 1 144 ? -2.113 -2.957 9.484 1 92.31 144 ARG B CA 1
ATOM 2248 C C . ARG B 1 144 ? -1.424 -2.943 10.844 1 92.31 144 ARG B C 1
ATOM 2250 O O . ARG B 1 144 ? -0.256 -3.322 10.961 1 92.31 144 ARG B O 1
ATOM 2257 N N . GLY B 1 145 ? -2.078 -2.268 11.766 1 81.56 145 GLY B N 1
ATOM 2258 C CA . GLY B 1 145 ? -1.515 -2.186 13.102 1 81.56 145 GLY B CA 1
ATOM 2259 C C . GLY B 1 145 ? -1.36 -3.539 13.766 1 81.56 145 GLY B C 1
ATOM 2260 O O . GLY B 1 145 ? -1.931 -4.531 13.312 1 81.56 145 GLY B O 1
ATOM 2261 N N . ALA B 1 146 ? -0.319 -3.592 14.695 1 68.38 146 ALA B N 1
ATOM 2262 C CA . ALA B 1 146 ? -0.085 -4.785 15.5 1 68.38 146 ALA B CA 1
ATOM 2263 C C . ALA B 1 146 ? -1.34 -5.18 16.266 1 68.38 146 ALA B C 1
ATOM 2265 O O . ALA B 1 146 ? -2.127 -4.32 16.672 1 68.38 146 ALA B O 1
ATOM 2266 N N . ARG B 1 147 ? -2.127 -6.094 15.703 1 54.75 147 ARG B N 1
ATOM 2267 C CA . ARG B 1 147 ? -3.242 -6.57 16.516 1 54.75 147 ARG B CA 1
ATOM 2268 C C . ARG B 1 147 ? -2.867 -6.605 17.984 1 54.75 147 ARG B C 1
ATOM 2270 O O . ARG B 1 147 ? -1.742 -6.969 18.344 1 54.75 147 ARG B O 1
ATOM 2277 N N . ASP B 1 148 ? -3.266 -5.637 18.875 1 37.53 148 ASP B N 1
ATOM 2278 C CA . ASP B 1 148 ? -3.1 -5.941 20.281 1 37.53 148 ASP B CA 1
ATOM 2279 C C . ASP B 1 148 ? -3.523 -7.375 20.594 1 37.53 148 ASP B C 1
ATOM 2281 O O . ASP B 1 148 ? -4.477 -7.887 20 1 37.53 148 ASP B O 1
#

InterPro domains:
  IPR006015 Universal stress protein A family [PIRSF006276] (1-144)
  IPR006015 Universal stress protein A family [PR01438] (2-20)
  IPR006015 Universal stress protein A family [PR01438] (104-116)
  IPR006015 Universal stress protein A family [PR01438] (122-144)
  IPR006016 UspA [PF00582] (1-144)
  IPR014729 Rossmann-like alpha/beta/alpha sandwich fold [G3DSA:3.40.50.620] (1-143)

Radius of gyration: 21.71 Å; Cα contacts (8 Å, |Δi|>4): 581; chains: 2; bounding box: 41×66×54 Å

Nearest PDB structures (foldseek):
  3hgm-assembly2_C  TM=8.472E-01  e=1.146E-11  Halomonas elongata
  3hgm-assembly2_D  TM=8.100E-01  e=2.629E-12  Halomonas elongata
  3s3t-assembly1_A  TM=8.279E-01  e=5.673E-11  Lactiplantibacillus plantarum
  3fg9-assembly3_E  TM=7.987E-01  e=9.489E-09  Lactiplantibacillus plantarum
  4r2k-assembly1_A-2  TM=7.743E-01  e=1.806E-05  Salmonella 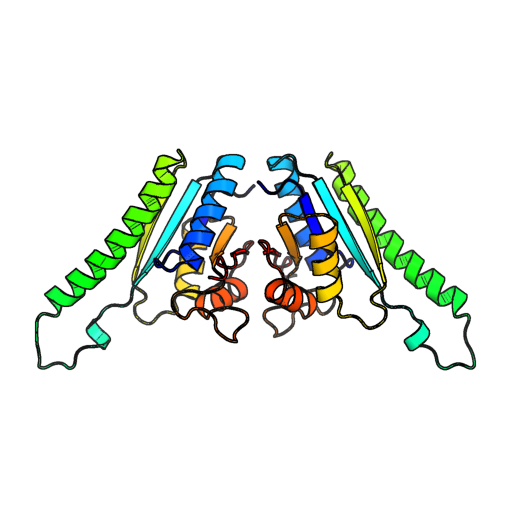enterica subsp. enterica serovar Typhimurium str. LT2

pLDDT: mean 89.36, std 14.71, range [37.53, 98.94]